Protein 5FN8 (pdb70)

Structure (mmCIF, N/CA/C/O backbone):
data_5FN8
#
_entry.id   5FN8
#
_cell.length_a   84.410
_cell.length_b   131.160
_cell.length_c   141.310
_cell.angle_alpha   90.00
_cell.angle_beta   90.00
_cell.angle_gamma   90.00
#
_symmetry.space_group_name_H-M   'I 2 2 2'
#
loop_
_entity.id
_entity.type
_entity.pdbx_description
1 polymer 'RECEPTOR-TYPE TYROSINE-PROTEIN PHOSPHATASE C'
2 non-polymer 2-acetamido-2-deoxy-beta-D-glucopyranose
3 non-polymer 'CITRATE ANION'
4 water water
#
loop_
_atom_site.group_PDB
_atom_site.id
_atom_site.type_symbol
_atom_site.label_atom_id
_atom_site.label_alt_id
_atom_site.label_comp_id
_atom_site.label_asym_id
_atom_site.label_entity_id
_atom_site.label_seq_id
_atom_site.pdbx_PDB_ins_code
_atom_site.Cartn_x
_atom_site.Cartn_y
_atom_site.Cartn_z
_atom_site.occupancy
_atom_site.B_iso_or_equiv
_atom_site.auth_seq_id
_atom_site.auth_comp_id
_atom_site.auth_asym_id
_atom_site.auth_atom_id
_atom_site.pdbx_PDB_model_num
ATOM 1 N N . ASP A 1 1 ? 43.248 18.375 4.906 1.00 116.66 3 ASP A N 1
ATOM 2 C CA . ASP A 1 1 ? 42.893 19.076 6.147 1.00 114.54 3 ASP A CA 1
ATOM 3 C C . ASP A 1 1 ? 44.118 19.450 7.006 1.00 113.26 3 ASP A C 1
ATOM 4 O O . ASP A 1 1 ? 44.033 19.484 8.232 1.00 110.11 3 ASP A O 1
ATOM 9 N N . PHE A 1 2 ? 45.235 19.788 6.338 1.00 109.73 4 PHE A N 1
ATOM 10 C CA . PHE A 1 2 ? 46.513 20.182 6.933 1.00 108.84 4 PHE A CA 1
ATOM 11 C C . PHE A 1 2 ? 46.383 21.308 7.965 1.00 108.00 4 PHE A C 1
ATOM 12 O O . PHE A 1 2 ? 45.886 22.398 7.652 1.00 109.86 4 PHE A O 1
ATOM 20 N N . GLY A 1 3 ? 46.832 21.013 9.181 1.00 98.53 5 GLY A N 1
ATOM 21 C CA . GLY A 1 3 ? 46.811 21.953 10.293 1.00 96.35 5 GLY A CA 1
ATOM 22 C C . GLY A 1 3 ? 45.762 21.658 11.342 1.00 94.94 5 GLY A C 1
ATOM 23 O O . GLY A 1 3 ? 45.823 22.214 12.435 1.00 94.78 5 GLY A O 1
ATOM 24 N N . THR A 1 4 ? 44.791 20.790 11.030 1.00 87.81 6 THR A N 1
ATOM 25 C CA . THR A 1 4 ? 43.734 20.402 11.966 1.00 84.62 6 THR A CA 1
ATOM 26 C C . THR A 1 4 ? 44.296 19.390 12.999 1.00 84.62 6 THR A C 1
ATOM 27 O O . THR A 1 4 ? 45.404 18.870 12.764 1.00 83.78 6 THR A O 1
ATOM 31 N N . PRO A 1 5 ? 43.627 19.137 14.167 1.00 79.04 7 PRO A N 1
ATOM 32 C CA . PRO A 1 5 ? 44.220 18.207 15.167 1.00 78.57 7 PRO A CA 1
ATOM 33 C C . PRO A 1 5 ? 44.681 16.828 14.673 1.00 86.32 7 PRO A C 1
ATOM 34 O O . PRO A 1 5 ? 43.877 15.937 14.403 1.00 86.78 7 PRO A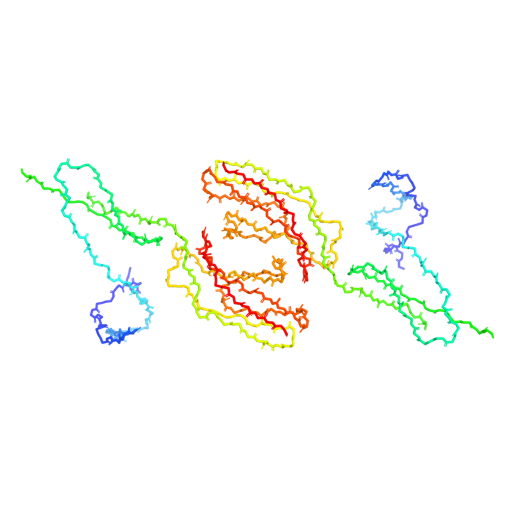 O 1
ATOM 38 N N . GLU A 1 6 ? 45.997 16.677 14.541 1.00 85.28 8 GLU A N 1
ATOM 39 C CA . GLU A 1 6 ? 46.622 15.443 14.072 1.00 86.09 8 GLU A CA 1
ATOM 40 C C . GLU A 1 6 ? 47.545 14.860 15.129 1.00 89.50 8 GLU A C 1
ATOM 41 O O . GLU A 1 6 ? 48.189 15.612 15.872 1.00 87.94 8 GLU A O 1
ATOM 47 N N . MET A 1 7 ? 47.648 13.516 15.150 1.00 86.13 9 MET A N 1
ATOM 48 C CA . MET A 1 7 ? 48.524 12.822 16.079 1.00 85.43 9 MET A CA 1
ATOM 49 C C . MET A 1 7 ? 49.979 13.115 15.739 1.00 87.31 9 MET A C 1
ATOM 50 O O . MET A 1 7 ? 50.402 13.017 14.580 1.00 87.38 9 MET A O 1
ATOM 55 N N . LEU A 1 8 ? 50.715 13.536 16.760 1.00 81.94 10 LEU A N 1
ATOM 56 C CA . LEU A 1 8 ? 52.120 13.896 16.692 1.00 82.29 10 LEU A CA 1
ATOM 57 C C . LEU A 1 8 ? 53.035 12.664 16.767 1.00 88.70 10 LEU A C 1
ATOM 58 O O . LEU A 1 8 ? 52.839 11.805 17.628 1.00 87.03 10 LEU A O 1
ATOM 63 N N . PRO A 1 9 ? 54.024 12.542 15.856 1.00 88.27 11 PRO A N 1
ATOM 64 C CA . PRO A 1 9 ? 54.925 11.372 15.909 1.00 87.60 11 PRO A CA 1
ATOM 65 C C . PRO A 1 9 ? 56.158 11.633 16.783 1.00 94.41 11 PRO A C 1
ATOM 66 O O . PRO A 1 9 ? 56.401 12.774 17.177 1.00 93.20 11 PRO A O 1
ATOM 70 N N . HIS A 1 10 ? 56.945 10.578 17.076 1.00 95.74 12 HIS A N 1
ATOM 71 C CA . HIS A 1 10 ? 58.174 10.644 17.889 1.00 97.98 12 HIS A CA 1
ATOM 72 C C . HIS A 1 10 ? 58.047 11.301 19.283 1.00 100.66 12 HIS A C 1
ATOM 73 O O . HIS A 1 10 ? 58.969 11.985 19.755 1.00 100.76 12 HIS A O 1
ATOM 80 N N . VAL A 1 11 ? 56.906 11.068 19.941 1.00 95.27 13 VAL A N 1
ATOM 81 C CA . VAL A 1 11 ? 56.682 11.561 21.299 1.00 94.03 13 VAL A CA 1
ATOM 82 C C . VAL A 1 11 ? 57.437 10.653 22.302 1.00 92.18 13 VAL A C 1
ATOM 83 O O . VAL A 1 11 ? 57.481 9.432 22.117 1.00 89.77 13 VAL A O 1
ATOM 87 N N . GLN A 1 12 ? 58.104 11.277 23.295 1.00 87.09 14 GLN A N 1
ATOM 88 C CA . GLN A 1 12 ? 58.903 10.637 24.353 1.00 85.58 14 GLN A CA 1
ATOM 89 C C . GLN A 1 12 ? 58.179 10.807 25.685 1.00 87.75 14 GLN A C 1
ATOM 90 O O . GLN A 1 12 ? 57.703 11.904 25.972 1.00 86.27 14 GLN A O 1
ATOM 96 N N . CYS A 1 13 ? 58.106 9.743 26.510 1.00 85.79 15 CYS A N 1
ATOM 97 C CA . CYS A 1 13 ? 57.395 9.831 27.796 1.00 85.68 15 CYS A CA 1
ATOM 98 C C . CYS A 1 13 ? 57.892 8.858 28.889 1.00 86.79 15 CYS A C 1
ATOM 99 O O . CYS A 1 13 ? 57.235 8.722 29.924 1.00 85.90 15 CYS A O 1
ATOM 102 N N . LYS A 1 14 ? 59.020 8.182 28.664 1.00 81.74 16 LYS A N 1
ATOM 103 C CA . LYS A 1 14 ? 59.548 7.154 29.565 1.00 79.46 16 LYS A CA 1
ATOM 104 C C . LYS A 1 14 ? 60.205 7.593 30.888 1.00 84.54 16 LYS A C 1
ATOM 105 O O . LYS A 1 14 ? 60.247 6.792 31.834 1.00 85.18 16 LYS A O 1
ATOM 111 N N . ASN A 1 15 ? 60.660 8.862 30.984 1.00 80.44 17 ASN A N 1
ATOM 112 C CA . ASN A 1 15 ? 61.300 9.427 32.182 1.00 79.09 17 ASN A CA 1
ATOM 113 C C . ASN A 1 15 ? 60.230 9.692 33.263 1.00 76.79 17 ASN A C 1
ATOM 114 O O . ASN A 1 15 ? 59.860 10.844 33.547 1.00 76.77 17 ASN A O 1
ATOM 119 N N . SER A 1 16 ? 59.740 8.595 33.859 1.00 68.59 18 SER A N 1
ATOM 120 C CA . SER A 1 16 ? 58.705 8.612 34.879 1.00 66.23 18 SER A CA 1
ATOM 121 C C . SER A 1 16 ? 59.237 8.634 36.310 1.00 70.39 18 SER A C 1
ATOM 122 O O . SER A 1 16 ? 60.410 8.404 36.565 1.00 72.65 18 SER A O 1
ATOM 125 N N . THR A 1 17 ? 58.334 8.893 37.229 1.00 64.56 19 THR A N 1
ATOM 126 C CA . THR A 1 17 ? 58.467 9.032 38.669 1.00 63.40 19 THR A CA 1
ATOM 127 C C . THR A 1 17 ? 57.402 8.073 39.208 1.00 67.45 19 THR A C 1
ATOM 128 O O . THR A 1 17 ? 56.722 7.421 38.423 1.00 66.49 19 THR A O 1
ATOM 132 N N . ASN A 1 18 ? 57.251 7.952 40.515 1.00 66.23 20 ASN A N 1
ATOM 133 C CA . ASN A 1 18 ? 56.193 7.092 41.042 1.00 64.47 20 ASN A CA 1
ATOM 134 C C . ASN A 1 18 ? 54.772 7.632 40.716 1.00 65.50 20 ASN A C 1
ATOM 135 O O . ASN A 1 18 ? 53.809 6.896 40.900 1.00 64.40 20 ASN A O 1
ATOM 140 N N . SER A 1 19 ? 54.632 8.921 40.300 1.00 61.16 21 SER A N 1
ATOM 141 C CA . SER A 1 19 ? 53.292 9.506 40.086 1.00 59.76 21 SER A CA 1
ATOM 142 C C . SER A 1 19 ? 53.198 10.523 38.921 1.00 62.40 21 SER A C 1
ATOM 143 O O . SER A 1 19 ? 52.155 11.168 38.739 1.00 61.40 21 SER A O 1
ATOM 146 N N . THR A 1 20 ? 54.297 10.684 38.170 1.00 56.90 22 THR A N 1
ATOM 147 C CA . THR A 1 20 ? 54.422 11.647 37.090 1.00 57.31 22 THR A CA 1
ATOM 148 C C . THR A 1 20 ? 55.314 11.090 35.996 1.00 63.26 22 THR A C 1
ATOM 149 O O . THR A 1 20 ? 56.045 10.129 36.225 1.00 61.94 22 THR A O 1
ATOM 153 N N . THR A 1 21 ? 55.309 11.764 34.829 1.00 61.57 23 THR A N 1
ATOM 154 C CA . THR A 1 21 ? 56.202 11.517 33.694 1.00 62.26 23 THR A CA 1
ATOM 155 C C . THR A 1 21 ? 56.416 12.815 32.903 1.00 67.29 23 THR A C 1
ATOM 156 O O . THR A 1 21 ? 55.579 13.735 32.938 1.00 64.06 23 THR A O 1
ATOM 160 N N . LEU A 1 22 ? 57.540 12.886 32.187 1.00 67.65 24 LEU A N 1
ATOM 161 C CA . LEU A 1 22 ? 57.770 14.028 31.337 1.00 68.91 24 LEU A CA 1
ATOM 162 C C . LEU A 1 22 ? 57.464 13.603 29.905 1.00 75.68 24 LEU A C 1
ATOM 163 O O . LEU A 1 22 ? 58.122 12.701 29.367 1.00 75.82 24 LEU A O 1
ATOM 168 N N . VAL A 1 23 ? 56.448 14.246 29.306 1.00 73.41 25 VAL A N 1
ATOM 169 C CA . VAL A 1 23 ? 56.063 14.005 27.915 1.00 73.39 25 VAL A CA 1
ATOM 170 C C . VAL A 1 23 ? 56.669 15.115 27.071 1.00 77.30 25 VAL A C 1
ATOM 171 O O . VAL A 1 23 ? 56.481 16.282 27.391 1.00 76.35 25 VAL A O 1
ATOM 175 N N . SER A 1 24 ? 57.448 14.747 26.045 1.00 75.65 26 SER A N 1
ATOM 176 C CA . SER A 1 24 ? 58.131 15.686 25.159 1.00 77.82 26 SER A CA 1
ATOM 177 C C . SER A 1 24 ? 58.003 15.269 23.698 1.00 84.85 26 SER A C 1
ATOM 178 O O . SER A 1 24 ? 57.960 14.076 23.389 1.00 84.58 26 SER A O 1
ATOM 181 N N . TRP A 1 25 ? 57.956 16.265 22.804 1.00 84.29 27 TRP A N 1
ATOM 182 C CA . TRP A 1 25 ? 57.779 16.092 21.358 1.00 85.67 27 TRP A CA 1
ATOM 183 C C . TRP A 1 25 ? 58.563 17.149 20.575 1.00 96.75 27 TRP A C 1
ATOM 184 O O . TRP A 1 25 ? 58.976 18.156 21.157 1.00 99.15 27 TRP A O 1
ATOM 195 N N . ALA A 1 26 ? 58.745 16.933 19.255 1.00 94.88 28 ALA A N 1
ATOM 196 C CA . ALA A 1 26 ? 59.490 17.837 18.377 1.00 97.69 28 ALA A CA 1
ATOM 197 C C . ALA A 1 26 ? 58.915 19.259 18.306 1.00 104.05 28 ALA A C 1
ATOM 198 O O . ALA A 1 26 ? 57.701 19.448 18.163 1.00 101.26 28 ALA A O 1
ATOM 200 N N . GLU A 1 27 ? 59.810 20.259 18.436 1.00 105.38 29 GLU A N 1
ATOM 201 C CA . GLU A 1 27 ? 59.492 21.693 18.310 1.00 107.83 29 GLU A CA 1
ATOM 202 C C . GLU A 1 27 ? 59.177 22.037 16.845 1.00 111.45 29 GLU A C 1
ATOM 203 O O . GLU A 1 27 ? 59.988 21.725 15.963 1.00 110.55 29 GLU A O 1
ATOM 209 N N . PRO A 1 28 ? 58.042 22.720 16.569 1.00 109.62 30 PRO A N 1
ATOM 210 C CA . PRO A 1 28 ? 57.740 23.112 15.179 1.00 111.69 30 PRO A CA 1
ATOM 211 C C . PRO A 1 28 ? 58.249 24.528 14.873 1.00 117.59 30 PRO A C 1
ATOM 212 O O . PRO A 1 28 ? 57.912 25.475 15.594 1.00 117.16 30 PRO A O 1
ATOM 216 N N . ALA A 1 29 ? 59.081 24.677 13.830 1.00 116.67 31 ALA A N 1
ATOM 217 C CA . ALA A 1 29 ? 59.587 26.011 13.468 1.00 119.61 31 ALA A CA 1
ATOM 218 C C . ALA A 1 29 ? 58.477 26.855 12.837 1.00 126.04 31 ALA A C 1
ATOM 219 O O . ALA A 1 29 ? 58.287 28.011 13.219 1.00 127.62 31 ALA A O 1
ATOM 221 N N . SER A 1 30 ? 57.721 26.226 11.914 1.00 122.50 32 SER A N 1
ATOM 222 C CA . SER A 1 30 ? 56.622 26.732 11.077 1.00 123.08 32 SER A CA 1
ATOM 223 C C . SER A 1 30 ? 55.675 27.837 11.597 1.00 124.67 32 SER A C 1
ATOM 224 O O . SER A 1 30 ? 55.817 28.981 11.168 1.00 126.79 32 SER A O 1
ATOM 227 N N . LYS A 1 31 ? 54.659 27.485 12.434 1.00 115.86 33 LYS A N 1
ATOM 228 C CA . LYS A 1 31 ? 53.638 28.440 12.911 1.00 113.89 33 LYS A CA 1
ATOM 229 C C . LYS A 1 31 ? 53.412 28.359 14.434 1.00 110.64 33 LYS A C 1
ATOM 230 O O . LYS A 1 31 ? 54.303 27.926 15.164 1.00 108.17 33 LYS A O 1
ATOM 236 N N . HIS A 1 32 ? 52.225 28.816 14.890 1.00 104.17 34 HIS A N 1
ATOM 237 C CA . HIS A 1 32 ? 51.736 28.775 16.270 1.00 101.40 34 HIS A CA 1
ATOM 238 C C . HIS A 1 32 ? 50.851 27.525 16.398 1.00 97.92 34 HIS A C 1
ATOM 239 O O . HIS A 1 32 ? 49.994 27.290 15.537 1.00 95.68 34 HIS A O 1
ATOM 246 N N . HIS A 1 33 ? 51.041 26.728 17.470 1.00 90.21 35 HIS A N 1
ATOM 247 C CA . HIS A 1 33 ? 50.249 25.514 17.636 1.00 86.86 35 HIS A CA 1
ATOM 248 C C . HIS A 1 33 ? 49.626 25.360 18.999 1.00 87.95 35 HIS A C 1
ATOM 249 O O . HIS A 1 33 ? 50.207 25.762 20.012 1.00 89.48 35 HIS A O 1
ATOM 256 N N . GLY A 1 34 ? 48.444 24.762 18.998 1.00 79.75 36 GLY A N 1
ATOM 257 C CA . GLY A 1 34 ? 47.697 24.389 20.188 1.00 75.85 36 GLY A CA 1
ATOM 258 C C . GLY A 1 34 ? 47.872 22.895 20.366 1.00 74.59 36 GLY A C 1
ATOM 259 O O . GLY A 1 34 ? 48.232 22.198 19.404 1.00 71.53 36 GLY A O 1
ATOM 260 N N . TYR A 1 35 ? 47.704 22.388 21.605 1.00 71.04 37 TYR A N 1
ATOM 261 C CA . TYR A 1 35 ? 47.917 20.950 21.874 1.00 67.73 37 TYR A CA 1
ATOM 262 C C . TYR A 1 35 ? 46.902 20.308 22.793 1.00 70.86 37 TYR A C 1
ATOM 263 O O . TYR A 1 35 ? 46.382 20.952 23.697 1.00 70.69 37 TYR A O 1
ATOM 272 N N . ILE A 1 36 ? 46.619 19.026 22.544 1.00 67.07 38 ILE A N 1
ATOM 273 C CA . ILE A 1 36 ? 45.789 18.180 23.400 1.00 66.49 38 ILE A CA 1
ATOM 274 C C . ILE A 1 36 ? 46.581 16.930 23.698 1.00 70.51 38 ILE A C 1
ATOM 275 O O . ILE A 1 36 ? 47.002 16.212 22.772 1.00 70.03 38 ILE A O 1
ATOM 280 N N . LEU A 1 37 ? 46.872 16.750 24.995 1.00 66.97 39 LEU A N 1
ATOM 281 C CA . LEU A 1 37 ? 47.573 15.597 25.540 1.00 65.38 39 LEU A CA 1
ATOM 282 C C . LEU A 1 37 ? 46.475 14.678 26.040 1.00 67.57 39 LEU A C 1
ATOM 283 O O . LEU A 1 37 ? 45.548 15.091 26.763 1.00 62.49 39 LEU A O 1
ATOM 288 N N . CYS A 1 38 ? 46.554 13.436 25.570 1.00 67.33 40 CYS A N 1
ATOM 289 C CA . CYS A 1 38 ? 45.600 12.392 25.901 1.00 66.82 40 CYS A CA 1
ATOM 290 C C . CYS A 1 38 ? 46.316 11.233 26.547 1.00 64.33 40 CYS A C 1
ATOM 291 O O . CYS A 1 38 ? 47.371 10.810 26.071 1.00 61.42 40 CYS A O 1
ATOM 294 N N . TYR A 1 39 ? 45.728 10.693 27.611 1.00 59.74 41 TYR A N 1
ATOM 295 C CA . TYR A 1 39 ? 46.308 9.533 28.277 1.00 58.32 41 TYR A CA 1
ATOM 296 C C . TYR A 1 39 ? 45.309 8.619 28.930 1.00 59.29 41 TYR A C 1
ATOM 297 O O . TYR A 1 39 ? 44.240 9.052 29.375 1.00 57.08 41 TYR A O 1
ATOM 306 N N . LYS A 1 40 ? 45.686 7.348 29.025 1.00 56.28 42 LYS A N 1
ATOM 307 C CA . LYS A 1 40 ? 44.861 6.349 29.713 1.00 55.99 42 LYS A CA 1
ATOM 308 C C . LYS A 1 40 ? 45.717 5.218 30.291 1.00 57.50 42 LYS A C 1
ATOM 309 O O . LYS A 1 40 ? 46.836 4.966 29.812 1.00 56.89 42 LYS A O 1
ATOM 315 N N . LYS A 1 41 ? 45.155 4.489 31.254 1.00 53.63 43 LYS A N 1
ATOM 316 C CA . LYS A 1 41 ? 45.820 3.286 31.787 1.00 53.55 43 LYS A CA 1
ATOM 317 C C . LYS A 1 41 ? 45.762 2.236 30.701 1.00 57.02 43 LYS A C 1
ATOM 318 O O . LYS A 1 41 ? 44.731 2.106 30.040 1.00 56.74 43 LYS A O 1
ATOM 324 N N . THR A 1 42 ? 46.878 1.560 30.445 1.00 56.83 44 THR A N 1
ATOM 325 C CA . THR A 1 42 ? 46.950 0.475 29.473 1.00 59.62 44 THR A CA 1
ATOM 326 C C . THR A 1 42 ? 46.274 -0.753 30.110 1.00 72.36 44 THR A C 1
ATOM 327 O O . THR A 1 42 ? 46.743 -1.276 31.123 1.00 72.99 44 THR A O 1
ATOM 331 N N . PRO A 1 43 ? 45.108 -1.173 29.607 1.00 76.27 45 PRO A N 1
ATOM 332 C CA . PRO A 1 43 ? 44.452 -2.333 30.220 1.00 77.31 45 PRO A CA 1
ATOM 333 C C . PRO A 1 43 ? 45.012 -3.620 29.616 1.00 81.46 45 PRO A C 1
ATOM 334 O O . PRO A 1 43 ? 45.408 -3.668 28.446 1.00 81.27 45 PRO A O 1
ATOM 338 N N . SER A 1 44 ? 45.068 -4.655 30.428 1.00 78.47 46 SER A N 1
ATOM 339 C CA . SER A 1 44 ? 45.568 -5.936 29.969 1.00 78.82 46 SER A CA 1
ATOM 340 C C . SER A 1 44 ? 44.403 -6.844 29.528 1.00 79.05 46 SER A C 1
ATOM 341 O O . SER A 1 44 ? 43.444 -7.020 30.306 1.00 76.25 46 SER A O 1
ATOM 344 N N . GLU A 1 45 ? 44.470 -7.399 28.267 1.00 74.19 47 GLU A N 1
ATOM 345 C CA . GLU A 1 45 ? 43.472 -8.367 27.796 1.00 72.62 47 GLU A CA 1
ATOM 346 C C . GLU A 1 45 ? 43.742 -9.680 28.540 1.00 76.20 47 GLU A C 1
ATOM 347 O O . GLU A 1 45 ? 44.898 -10.003 28.772 1.00 77.57 47 GLU A O 1
ATOM 353 N N . LYS A 1 46 ? 42.687 -10.349 29.042 1.00 70.57 48 LYS A N 1
ATOM 354 C CA . LYS A 1 46 ? 42.762 -11.626 29.758 1.00 69.28 48 LYS A CA 1
ATOM 355 C C . LYS A 1 46 ? 41.955 -12.596 28.903 1.00 71.39 48 LYS A C 1
ATOM 356 O O . LYS A 1 46 ? 40.748 -12.431 28.730 1.00 69.33 48 LYS A O 1
ATOM 362 N N . CYS A 1 47 ? 42.650 -13.539 28.287 1.00 70.28 49 CYS A N 1
ATOM 363 C CA . CYS A 1 47 ? 42.084 -14.558 27.395 1.00 71.06 49 CYS A CA 1
ATOM 364 C C . CYS A 1 47 ? 42.044 -15.908 28.060 1.00 76.96 49 CYS A C 1
ATOM 365 O O . CYS A 1 47 ? 42.948 -16.231 28.829 1.00 77.73 49 CYS A O 1
ATOM 368 N N . GLU A 1 48 ? 41.001 -16.699 27.778 1.00 75.30 50 GLU A N 1
ATOM 369 C CA . GLU A 1 48 ? 40.905 -18.080 28.271 1.00 76.92 50 GLU A CA 1
ATOM 370 C C . GLU A 1 48 ? 40.244 -19.055 27.286 1.00 80.98 50 GLU A C 1
ATOM 371 O O . GLU A 1 48 ? 39.299 -18.681 26.584 1.00 78.67 50 GLU A O 1
ATOM 377 N N . ASN A 1 49 ? 40.738 -20.305 27.236 1.00 79.81 51 ASN A N 1
ATOM 378 C CA . ASN A 1 49 ? 40.077 -21.281 26.367 1.00 82.05 51 ASN A CA 1
ATOM 379 C C . ASN A 1 49 ? 38.921 -21.874 27.142 1.00 87.10 51 ASN A C 1
ATOM 380 O O . ASN A 1 49 ? 39.082 -22.293 28.297 1.00 87.74 51 ASN A O 1
ATOM 385 N N . LEU A 1 50 ? 37.737 -21.818 26.536 1.00 82.89 52 LEU A N 1
ATOM 386 C CA . LEU A 1 50 ? 36.537 -22.360 27.139 1.00 83.13 52 LEU A CA 1
ATOM 387 C C . LEU A 1 50 ? 36.412 -23.849 26.761 1.00 90.03 52 LEU A C 1
ATOM 388 O O . LEU A 1 50 ? 37.301 -24.406 26.101 1.00 91.99 52 LEU A O 1
ATOM 393 N N . ALA A 1 51 ? 35.332 -24.506 27.223 1.00 87.73 53 ALA A N 1
ATOM 394 C CA . ALA A 1 51 ? 35.058 -25.894 26.886 1.00 91.18 53 ALA A CA 1
ATOM 395 C C . ALA A 1 51 ? 34.590 -25.874 25.430 1.00 97.46 53 ALA A C 1
ATOM 396 O O . ALA A 1 51 ? 34.053 -24.860 24.976 1.00 95.13 53 ALA A O 1
ATOM 398 N N . ASN A 1 52 ? 34.833 -26.952 24.690 1.00 98.77 54 ASN A N 1
ATOM 399 C CA . ASN A 1 52 ? 34.425 -27.031 23.287 1.00 100.48 54 ASN A CA 1
ATOM 400 C C . ASN A 1 52 ? 32.888 -27.040 23.174 1.00 106.11 54 ASN A C 1
ATOM 401 O O . ASN A 1 52 ? 32.207 -27.476 24.108 1.00 107.23 54 ASN A O 1
ATOM 406 N N . ASP A 1 53 ? 32.358 -26.529 22.041 1.00 101.85 55 ASP A N 1
ATOM 407 C CA . ASP A 1 53 ? 30.931 -26.482 21.693 1.00 102.28 55 ASP A CA 1
ATOM 408 C C . ASP A 1 53 ? 29.987 -25.961 22.763 1.00 105.50 55 ASP A C 1
ATOM 409 O O . ASP A 1 53 ? 28.987 -26.603 23.092 1.00 108.45 55 ASP A O 1
ATOM 414 N N . VAL A 1 54 ? 30.299 -24.777 23.285 1.00 97.87 56 VAL A N 1
ATOM 415 C CA . VAL A 1 54 ? 29.504 -24.076 24.280 1.00 94.52 56 VAL A CA 1
ATOM 416 C C . VAL A 1 54 ? 28.863 -22.836 23.647 1.00 97.15 56 VAL A C 1
ATOM 417 O O . VAL A 1 54 ? 29.434 -22.243 22.740 1.00 94.43 56 VAL A O 1
ATOM 421 N N . ASN A 1 55 ? 27.683 -22.443 24.139 1.00 96.48 57 ASN A N 1
ATOM 422 C CA . ASN A 1 55 ? 26.904 -21.310 23.628 1.00 95.85 57 ASN A CA 1
ATOM 423 C C . ASN A 1 55 ? 26.956 -20.097 24.578 1.00 94.11 57 ASN A C 1
ATOM 424 O O . ASN A 1 55 ? 26.636 -18.967 24.187 1.00 92.20 57 ASN A O 1
ATOM 429 N N . SER A 1 56 ? 27.340 -20.345 25.828 1.00 87.00 58 SER A N 1
ATOM 430 C CA . SER A 1 56 ? 27.402 -19.316 26.836 1.00 83.34 58 SER A CA 1
ATOM 431 C C . SER A 1 56 ? 28.514 -19.578 27.830 1.00 85.28 58 SER A C 1
ATOM 432 O O . SER A 1 56 ? 29.055 -20.689 27.878 1.00 85.15 58 SER A O 1
ATOM 435 N N . PHE A 1 57 ? 28.845 -18.542 28.640 1.00 79.00 59 PHE A N 1
ATOM 436 C CA . PHE A 1 57 ? 29.876 -18.617 29.655 1.00 77.02 59 PHE A CA 1
ATOM 437 C C . PHE A 1 57 ? 29.698 -17.525 30.676 1.00 79.62 59 PHE A C 1
ATOM 438 O O . PHE A 1 57 ? 29.468 -16.371 30.323 1.00 78.68 59 PHE A O 1
ATOM 446 N N . GLU A 1 58 ? 29.813 -17.901 31.950 1.00 76.43 60 GLU A N 1
ATOM 447 C CA . GLU A 1 58 ? 29.710 -16.998 33.089 1.00 74.29 60 GLU A CA 1
ATOM 448 C C . GLU A 1 58 ? 31.105 -16.492 33.449 1.00 75.87 60 GLU A C 1
ATOM 449 O O . GLU A 1 58 ? 31.953 -17.262 33.928 1.00 76.17 60 GLU A O 1
ATOM 455 N N . VAL A 1 59 ? 31.353 -15.210 33.166 1.00 70.04 61 VAL A N 1
ATOM 456 C CA . VAL A 1 59 ? 32.617 -14.544 33.509 1.00 68.48 61 VAL A CA 1
ATOM 457 C C . VAL A 1 59 ? 32.437 -14.113 34.971 1.00 73.07 61 VAL A C 1
ATOM 458 O O . VAL A 1 59 ? 31.485 -13.405 35.271 1.00 72.29 61 VAL A O 1
ATOM 462 N N . LYS A 1 60 ? 33.305 -14.609 35.865 1.00 69.38 62 LYS A N 1
ATOM 463 C CA . LYS A 1 60 ? 33.257 -14.415 37.304 1.00 68.42 62 LYS A CA 1
ATOM 464 C C . LYS A 1 60 ? 34.442 -13.604 37.831 1.00 72.75 62 LYS A C 1
ATOM 465 O O . LYS A 1 60 ? 35.334 -13.284 37.065 1.00 70.97 62 LYS A O 1
ATOM 471 N N . ASN A 1 61 ? 34.426 -13.241 39.150 1.00 71.54 63 ASN A N 1
ATOM 472 C CA . ASN A 1 61 ? 35.513 -12.526 39.848 1.00 69.49 63 ASN A CA 1
ATOM 473 C C . ASN A 1 61 ? 35.810 -11.134 39.283 1.00 70.56 63 ASN A C 1
ATOM 474 O O . ASN A 1 61 ? 36.971 -10.713 39.239 1.00 70.91 63 ASN A O 1
ATOM 479 N N . LEU A 1 62 ? 34.769 -10.412 38.853 1.00 63.90 64 LEU A N 1
ATOM 480 C CA . LEU A 1 62 ? 34.958 -9.060 38.297 1.00 59.67 64 LEU A CA 1
ATOM 481 C C . LEU A 1 62 ? 34.821 -8.031 39.429 1.00 62.24 64 LEU A C 1
ATOM 482 O O . LEU A 1 62 ? 34.341 -8.377 40.505 1.00 60.59 64 LEU A O 1
ATOM 487 N N . ARG A 1 63 ? 35.277 -6.794 39.221 1.00 60.52 65 ARG A N 1
ATOM 488 C CA . ARG A 1 63 ? 35.135 -5.760 40.252 1.00 60.57 65 ARG A CA 1
ATOM 489 C C . ARG A 1 63 ? 33.747 -5.111 40.096 1.00 62.78 65 ARG A C 1
ATOM 490 O O . ARG A 1 63 ? 33.305 -4.922 38.955 1.00 61.09 65 ARG A O 1
ATOM 498 N N . PRO A 1 64 ? 33.084 -4.679 41.206 1.00 58.42 66 PRO A N 1
ATOM 499 C CA . PRO A 1 64 ? 31.782 -3.999 41.070 1.00 55.99 66 PRO A CA 1
ATOM 500 C C . PRO A 1 64 ? 31.884 -2.634 40.405 1.00 56.39 66 PRO A C 1
ATOM 501 O O . PRO A 1 64 ? 32.939 -1.993 40.443 1.00 52.80 66 PRO A O 1
ATOM 505 N N . TYR A 1 65 ? 30.790 -2.237 39.727 1.00 54.61 67 TYR A N 1
ATOM 506 C CA . TYR A 1 65 ? 30.609 -0.984 38.983 1.00 53.41 67 TYR A CA 1
ATOM 507 C C . TYR A 1 65 ? 31.802 -0.625 38.066 1.00 58.45 67 TYR A C 1
ATOM 508 O O . TYR A 1 65 ? 32.271 0.517 38.016 1.00 58.74 67 TYR A O 1
ATOM 517 N N . THR A 1 66 ? 32.300 -1.636 37.347 1.00 55.45 68 THR A N 1
ATOM 518 C CA . THR A 1 66 ? 33.411 -1.496 36.420 1.00 54.55 68 THR A CA 1
ATOM 519 C C . THR A 1 66 ? 32.921 -1.823 35.018 1.00 60.82 68 THR A C 1
ATOM 520 O O . THR A 1 66 ? 32.168 -2.777 34.822 1.00 61.16 68 THR A O 1
ATOM 524 N N . GLU A 1 67 ? 33.326 -0.993 34.058 1.00 58.51 69 GLU A N 1
ATOM 525 C CA . GLU A 1 67 ? 33.076 -1.160 32.636 1.00 58.43 69 GLU A CA 1
ATOM 526 C C . GLU A 1 67 ? 34.081 -2.155 32.092 1.00 61.64 69 GLU A C 1
ATOM 527 O O . GLU A 1 67 ? 35.277 -2.050 32.374 1.00 60.57 69 GLU A O 1
ATOM 533 N N . TYR A 1 68 ? 33.589 -3.146 31.336 1.00 57.76 70 TYR A N 1
ATOM 534 C CA . TYR A 1 68 ? 34.410 -4.159 30.713 1.00 56.31 70 TYR A CA 1
ATOM 535 C C . TYR A 1 68 ? 34.054 -4.342 29.253 1.00 59.61 70 TYR A C 1
ATOM 536 O O . TYR A 1 68 ? 32.944 -4.018 28.813 1.00 59.20 70 TYR A O 1
ATOM 545 N N . THR A 1 69 ? 34.993 -4.914 28.526 1.00 56.09 71 THR A N 1
ATOM 546 C CA . THR A 1 69 ? 34.825 -5.242 27.113 1.00 58.91 71 THR A CA 1
ATOM 547 C C . THR A 1 69 ? 35.218 -6.699 26.843 1.00 61.70 71 THR A C 1
ATOM 548 O O . THR A 1 69 ? 36.228 -7.173 27.371 1.00 58.25 71 THR A O 1
ATOM 552 N N . VAL A 1 70 ? 34.305 -7.433 26.178 1.00 62.29 72 VAL A N 1
ATOM 553 C CA . VAL A 1 70 ? 34.444 -8.849 25.835 1.00 64.68 72 VAL A CA 1
ATOM 554 C C . VAL A 1 70 ? 34.516 -9.021 24.354 1.00 71.64 72 VAL A C 1
ATOM 555 O O . VAL A 1 70 ? 33.870 -8.283 23.614 1.00 73.32 72 VAL A O 1
ATOM 559 N N . SER A 1 71 ? 35.222 -10.076 23.932 1.00 69.77 73 SER A N 1
ATOM 560 C CA . SER A 1 71 ? 35.314 -10.565 22.553 1.00 70.00 73 SER A CA 1
ATOM 561 C C . SER A 1 71 ? 35.469 -12.090 22.539 1.00 72.74 73 SER A C 1
ATOM 562 O O . SER A 1 71 ? 36.085 -12.689 23.442 1.00 69.08 73 SER A O 1
ATOM 565 N N . LEU A 1 72 ? 34.813 -12.720 21.572 1.00 74.27 74 LEU A N 1
ATOM 566 C CA . LEU A 1 72 ? 34.898 -14.165 21.413 1.00 76.90 74 LEU A CA 1
ATOM 567 C C . LEU A 1 72 ? 35.481 -14.547 20.121 1.00 79.19 74 LEU A C 1
ATOM 568 O O . LEU A 1 72 ? 35.217 -13.896 19.110 1.00 78.99 74 LEU A O 1
ATOM 573 N N . PHE A 1 73 ? 36.315 -15.595 20.155 1.00 75.53 75 PHE A N 1
ATOM 574 C CA . PHE A 1 73 ? 36.981 -16.155 18.979 1.00 74.76 75 PHE A CA 1
ATOM 575 C C . PHE A 1 73 ? 36.648 -17.618 18.887 1.00 80.73 75 PHE A C 1
ATOM 576 O O . PHE A 1 73 ? 36.740 -18.326 19.885 1.00 81.48 75 PHE A O 1
ATOM 584 N N . ALA A 1 74 ? 36.210 -18.066 17.713 1.00 78.80 76 ALA A N 1
ATOM 585 C CA . ALA A 1 74 ? 35.865 -19.464 17.473 1.00 79.43 76 ALA A CA 1
ATOM 586 C C . ALA A 1 74 ? 36.786 -20.029 16.450 1.00 82.15 76 ALA A C 1
ATOM 587 O O . ALA A 1 74 ? 37.232 -19.315 15.560 1.00 81.73 76 ALA A O 1
ATOM 589 N N . TYR A 1 75 ? 37.079 -21.315 16.566 1.00 80.47 77 TYR A N 1
ATOM 590 C CA . TYR A 1 75 ? 37.904 -22.052 15.604 1.00 82.78 77 TYR A CA 1
ATOM 591 C C . TYR A 1 75 ? 37.350 -23.464 15.513 1.00 90.71 77 TYR A C 1
ATOM 592 O O . TYR A 1 75 ? 36.842 -23.996 16.507 1.00 89.46 77 TYR A O 1
ATOM 601 N N . VAL A 1 76 ? 37.446 -24.064 14.327 1.00 91.80 78 VAL A N 1
ATOM 602 C CA . VAL A 1 76 ? 36.973 -25.421 14.062 1.00 95.58 78 VAL A CA 1
ATOM 603 C C . VAL A 1 76 ? 37.979 -26.481 14.554 1.00 101.47 78 VAL A C 1
ATOM 604 O O . VAL A 1 76 ? 39.152 -26.448 14.183 1.00 99.42 78 VAL A O 1
ATOM 608 N N . ILE A 1 77 ? 37.507 -27.404 15.411 1.00 100.54 79 ILE A N 1
ATOM 609 C CA . ILE A 1 77 ? 38.323 -28.472 16.011 1.00 106.20 79 ILE A CA 1
ATOM 610 C C . ILE A 1 77 ? 38.262 -29.843 15.337 1.00 117.52 79 ILE A C 1
ATOM 611 O O . ILE A 1 77 ? 37.622 -30.008 14.307 1.00 105.16 79 ILE A O 1
ATOM 616 N N . PRO A 1 85 ? 31.409 -5.954 10.248 1.00 113.80 87 PRO A N 1
ATOM 617 C CA . PRO A 1 85 ? 32.563 -6.164 11.139 1.00 111.73 87 PRO A CA 1
ATOM 618 C C . PRO A 1 85 ? 32.130 -6.470 12.571 1.00 112.99 87 PRO A C 1
ATOM 619 O O . PRO A 1 85 ? 31.286 -5.750 13.123 1.00 111.82 87 PRO A O 1
ATOM 623 N N . ALA A 1 86 ? 32.703 -7.547 13.167 1.00 107.82 88 ALA A N 1
ATOM 624 C CA . ALA A 1 86 ? 32.408 -7.985 14.538 1.00 105.21 88 ALA A CA 1
ATOM 625 C C . ALA A 1 86 ? 32.908 -6.944 15.533 1.00 104.85 88 ALA A C 1
ATOM 626 O O . ALA A 1 86 ? 34.075 -6.530 15.484 1.00 103.40 88 ALA A O 1
ATOM 628 N N . LYS A 1 87 ? 32.002 -6.490 16.397 1.00 98.49 89 LYS A N 1
ATOM 629 C CA . LYS A 1 87 ? 32.314 -5.469 17.383 1.00 96.09 89 LYS A CA 1
ATOM 630 C C . LYS A 1 87 ? 32.522 -6.084 18.769 1.00 96.45 89 LYS A C 1
ATOM 631 O O . LYS A 1 87 ? 31.999 -7.165 19.067 1.00 97.71 89 LYS A O 1
ATOM 637 N N . ASP A 1 88 ? 33.306 -5.391 19.606 1.00 87.29 90 ASP A N 1
ATOM 638 C CA . ASP A 1 88 ? 33.532 -5.757 21.001 1.00 83.32 90 ASP A CA 1
ATOM 639 C C . ASP A 1 88 ? 32.230 -5.539 21.744 1.00 83.67 90 ASP A C 1
ATOM 640 O O . ASP A 1 88 ? 31.471 -4.621 21.418 1.00 83.37 90 ASP A O 1
ATOM 645 N N . CYS A 1 89 ? 31.954 -6.386 22.728 1.00 78.79 91 CYS A N 1
ATOM 646 C CA . CYS A 1 89 ? 30.743 -6.261 23.504 1.00 78.10 91 CYS A CA 1
ATOM 647 C C . CYS A 1 89 ? 31.047 -5.601 24.854 1.00 76.65 91 CYS A C 1
ATOM 648 O O . CYS A 1 89 ? 31.948 -6.041 25.568 1.00 74.93 91 CYS A O 1
ATOM 651 N N . ASN A 1 90 ? 30.344 -4.494 25.154 1.00 69.62 92 ASN A N 1
ATOM 652 C CA . ASN A 1 90 ? 30.556 -3.712 26.367 1.00 65.68 92 ASN A CA 1
ATOM 653 C C . ASN A 1 90 ? 29.473 -3.939 27.386 1.00 66.79 92 ASN A C 1
ATOM 654 O O . ASN A 1 90 ? 28.298 -4.034 27.039 1.00 67.84 92 ASN A O 1
ATOM 659 N N . PHE A 1 91 ? 29.882 -4.030 28.655 1.00 60.30 93 PHE A N 1
ATOM 660 C CA . PHE A 1 91 ? 29.001 -4.194 29.804 1.00 59.07 93 PHE A CA 1
ATOM 661 C C . PHE A 1 91 ? 29.621 -3.528 31.037 1.00 62.08 93 PHE A C 1
ATOM 662 O O . PHE A 1 91 ? 30.779 -3.108 31.031 1.00 61.75 93 PHE A O 1
ATOM 670 N N . ARG A 1 92 ? 28.818 -3.397 32.081 1.00 58.43 94 ARG A N 1
ATOM 671 C CA . ARG A 1 92 ? 29.229 -2.850 33.356 1.00 55.40 94 ARG A CA 1
ATOM 672 C C . ARG A 1 92 ? 28.673 -3.719 34.452 1.00 58.04 94 ARG A C 1
ATOM 673 O O . ARG A 1 92 ? 27.498 -4.091 34.411 1.00 57.69 94 ARG A O 1
ATOM 681 N N . THR A 1 93 ? 29.525 -4.088 35.407 1.00 55.53 95 THR A N 1
ATOM 682 C CA . THR A 1 93 ? 29.067 -4.862 36.558 1.00 56.45 95 THR A CA 1
ATOM 683 C C . THR A 1 93 ? 28.164 -3.954 37.441 1.00 61.49 95 THR A C 1
ATOM 684 O O . THR A 1 93 ? 28.262 -2.712 37.394 1.00 59.75 95 THR A O 1
ATOM 688 N N . LYS A 1 94 ? 27.241 -4.587 38.186 1.00 58.54 96 LYS A N 1
ATOM 689 C CA . LYS A 1 94 ? 26.334 -3.854 39.061 1.00 57.27 96 LYS A CA 1
ATOM 690 C C . LYS A 1 94 ? 27.128 -3.300 40.268 1.00 61.37 96 LYS A C 1
ATOM 691 O O . LYS A 1 94 ? 28.270 -3.724 40.515 1.00 59.83 96 LYS A O 1
ATOM 697 N N . ALA A 1 95 ? 26.536 -2.310 40.979 1.00 57.18 97 ALA A N 1
ATOM 698 C CA . ALA A 1 95 ? 27.158 -1.709 42.148 1.00 54.53 97 ALA A CA 1
ATOM 699 C C . ALA A 1 95 ? 27.143 -2.667 43.335 1.00 57.81 97 ALA A C 1
ATOM 700 O O . ALA A 1 95 ? 26.330 -3.600 43.405 1.00 58.35 97 ALA A O 1
ATOM 702 N N . ALA A 1 96 ? 28.067 -2.451 44.258 1.00 54.26 98 ALA A N 1
ATOM 703 C CA . ALA A 1 96 ? 28.125 -3.236 45.490 1.00 54.41 98 ALA A CA 1
ATOM 704 C C . ALA A 1 96 ? 28.317 -2.286 46.693 1.00 57.96 98 ALA A C 1
ATOM 705 O O . ALA A 1 96 ? 28.409 -1.051 46.517 1.00 58.85 98 ALA A O 1
ATOM 707 N N . ARG A 1 97 ? 28.396 -2.858 47.910 1.00 53.50 99 ARG A N 1
ATOM 708 C CA . ARG A 1 97 ? 28.624 -2.023 49.087 1.00 52.82 99 ARG A CA 1
ATOM 709 C C . ARG A 1 97 ? 30.037 -1.461 48.987 1.00 57.83 99 ARG A C 1
ATOM 710 O O . ARG A 1 97 ? 30.970 -2.182 48.577 1.00 56.69 99 ARG A O 1
ATOM 718 N N . PRO A 1 98 ? 30.229 -0.173 49.315 1.00 54.13 100 PRO A N 1
ATOM 719 C CA . PRO A 1 98 ? 31.602 0.351 49.320 1.00 53.76 100 PRO A CA 1
ATOM 720 C C . PRO A 1 98 ? 32.346 -0.189 50.559 1.00 57.81 100 PRO A C 1
ATOM 721 O O . PRO A 1 98 ? 31.744 -0.856 51.416 1.00 58.53 100 PRO A O 1
ATOM 725 N N . GLY A 1 99 ? 33.619 0.170 50.685 1.00 52.19 101 GLY A N 1
ATOM 726 C CA . GLY A 1 99 ? 34.396 -0.146 51.870 1.00 50.12 101 GLY A CA 1
ATOM 727 C C . GLY A 1 99 ? 34.234 0.950 52.913 1.00 54.24 101 GLY A C 1
ATOM 728 O O . GLY A 1 99 ? 33.443 1.880 52.746 1.00 53.53 101 GLY A O 1
ATOM 729 N N . LYS A 1 100 ? 34.993 0.851 53.995 1.00 51.89 102 LYS A N 1
ATOM 730 C CA . LYS A 1 100 ? 35.026 1.787 55.074 1.00 52.14 102 LYS A CA 1
ATOM 731 C C . LYS A 1 100 ? 35.927 2.961 54.741 1.00 63.21 102 LYS A C 1
ATOM 732 O O . LYS A 1 100 ? 36.870 2.811 53.991 1.00 65.38 102 LYS A O 1
ATOM 738 N N . VAL A 1 101 ? 35.648 4.133 55.311 1.00 62.55 103 VAL A N 1
ATOM 739 C CA . VAL A 1 101 ? 36.456 5.331 55.116 1.00 62.09 103 VAL A CA 1
ATOM 740 C C . VAL A 1 101 ? 37.848 5.126 55.761 1.00 68.65 103 VAL A C 1
ATOM 741 O O . VAL A 1 101 ? 37.996 4.350 56.719 1.00 66.18 103 VAL A O 1
ATOM 745 N N . ASN A 1 102 ? 38.848 5.848 55.249 1.00 69.10 104 ASN A N 1
ATOM 746 C CA . ASN A 1 102 ? 40.206 5.744 55.767 1.00 70.45 104 ASN A CA 1
ATOM 747 C C . ASN A 1 102 ? 40.624 6.998 56.476 1.00 77.16 104 ASN A C 1
ATOM 748 O O . ASN A 1 102 ? 40.275 8.091 56.044 1.00 78.23 104 ASN A O 1
ATOM 753 N N . GLY A 1 103 ? 41.394 6.823 57.542 1.00 75.51 105 GLY A N 1
ATOM 754 C CA . GLY A 1 103 ? 41.987 7.906 58.316 1.00 77.05 105 GLY A CA 1
ATOM 755 C C . GLY A 1 103 ? 41.000 8.792 59.030 1.00 83.96 105 GLY A C 1
ATOM 756 O O . GLY A 1 103 ? 41.139 10.022 59.002 1.00 86.18 105 GLY A O 1
ATOM 757 N N . MET A 1 104 ? 39.995 8.168 59.683 1.00 79.42 106 MET A N 1
ATOM 758 C CA . MET A 1 104 ? 38.973 8.915 60.408 1.00 78.11 106 MET A CA 1
ATOM 759 C C . MET A 1 104 ? 39.570 9.520 61.668 1.00 85.29 106 MET A C 1
ATOM 760 O O . MET A 1 104 ? 40.055 8.796 62.551 1.00 85.09 106 MET A O 1
ATOM 765 N N . LYS A 1 105 ? 39.573 10.857 61.713 1.00 84.27 107 LYS A N 1
ATOM 766 C CA . LYS A 1 105 ? 40.100 11.619 62.837 1.00 86.56 107 LYS A CA 1
ATOM 767 C C . LYS A 1 105 ? 39.014 12.434 63.510 1.00 91.01 107 LYS A C 1
ATOM 768 O O . LYS A 1 105 ? 38.319 13.219 62.862 1.00 90.35 107 LYS A O 1
ATOM 774 N N . THR A 1 106 ? 38.874 12.230 64.817 1.00 89.35 108 THR A N 1
ATOM 775 C CA . THR A 1 106 ? 37.948 12.944 65.681 1.00 90.07 108 THR A CA 1
ATOM 776 C C . THR A 1 106 ? 38.770 13.911 66.547 1.00 94.75 108 THR A C 1
ATOM 777 O O . THR A 1 106 ? 39.710 13.474 67.212 1.00 96.02 108 THR A O 1
ATOM 781 N N . SER A 1 107 ? 38.496 15.223 66.459 1.00 91.18 109 SER A N 1
ATOM 782 C CA . SER A 1 107 ? 39.260 16.232 67.209 1.00 92.84 109 SER A CA 1
ATOM 783 C C . SER A 1 107 ? 38.409 17.371 67.761 1.00 97.77 109 SER A C 1
ATOM 784 O O . SER A 1 107 ? 37.547 17.887 67.053 1.00 97.56 109 SER A O 1
ATOM 787 N N . ARG A 1 108 ? 38.682 17.787 69.011 1.00 95.51 110 ARG A N 1
ATOM 788 C CA . ARG A 1 108 ? 38.001 18.893 69.695 1.00 96.36 110 ARG A CA 1
ATOM 789 C C . ARG A 1 108 ? 38.226 20.205 68.926 1.00 99.38 110 ARG A C 1
ATOM 790 O O . ARG A 1 108 ? 39.369 20.508 68.587 1.00 99.91 110 ARG A O 1
ATOM 798 N N . ALA A 1 109 ? 37.136 20.942 68.598 1.00 94.31 111 ALA A N 1
ATOM 799 C CA . ALA A 1 109 ? 37.187 22.218 67.862 1.00 94.35 111 ALA A CA 1
ATOM 800 C C . ALA A 1 109 ? 36.958 23.424 68.795 1.00 100.35 111 ALA A C 1
ATOM 801 O O . ALA A 1 109 ? 37.388 24.541 68.496 1.00 101.69 111 ALA A O 1
ATOM 803 N N . SER A 1 110 ? 36.250 23.178 69.910 1.00 96.25 112 SER A N 1
ATOM 804 C CA . SER A 1 110 ? 35.891 24.126 70.957 1.00 98.17 112 SER A CA 1
ATOM 805 C C . SER A 1 110 ? 35.492 23.324 72.210 1.00 101.40 112 SER A C 1
ATOM 806 O O . SER A 1 110 ? 35.747 22.118 72.273 1.00 99.46 112 SER A O 1
ATOM 809 N N . ASP A 1 111 ? 34.896 23.991 73.202 1.00 99.65 113 ASP A N 1
ATOM 810 C CA . ASP A 1 111 ? 34.450 23.376 74.449 1.00 99.75 113 ASP A CA 1
ATOM 811 C C . ASP A 1 111 ? 33.332 22.340 74.189 1.00 102.08 113 ASP A C 1
ATOM 812 O O . ASP A 1 111 ? 33.384 21.241 74.742 1.00 101.91 113 ASP A O 1
ATOM 817 N N . ASN A 1 112 ? 32.347 22.684 73.326 1.00 96.48 114 ASN A N 1
ATOM 818 C CA . ASN A 1 112 ? 31.198 21.842 72.979 1.00 93.72 114 ASN A CA 1
ATOM 819 C C . ASN A 1 112 ? 31.100 21.519 71.450 1.00 93.52 114 ASN A C 1
ATOM 820 O O . ASN A 1 112 ? 30.011 21.245 70.937 1.00 90.21 114 ASN A O 1
ATOM 825 N N . SER A 1 113 ? 32.246 21.544 70.749 1.00 89.98 115 SER A N 1
ATOM 826 C CA . SER A 1 113 ? 32.350 21.324 69.310 1.00 88.02 115 SER A CA 1
ATOM 827 C C . SER A 1 113 ? 33.459 20.298 68.979 1.00 89.65 115 SER A C 1
ATOM 828 O O . SER A 1 113 ? 34.551 20.379 69.556 1.00 90.95 115 SER A O 1
ATOM 831 N N . ILE A 1 114 ? 33.152 19.317 68.081 1.00 81.76 116 ILE A N 1
ATOM 832 C CA . ILE A 1 114 ? 34.054 18.254 67.597 1.00 78.87 116 ILE A CA 1
ATOM 833 C C . ILE A 1 114 ? 34.175 18.336 66.062 1.00 81.89 116 ILE A C 1
ATOM 834 O O . ILE A 1 114 ? 33.173 18.513 65.369 1.00 80.09 116 ILE A O 1
ATOM 839 N N . ASN A 1 115 ? 35.393 18.162 65.535 1.00 79.89 117 ASN A N 1
ATOM 840 C CA . ASN A 1 115 ? 35.662 18.115 64.089 1.00 78.81 117 ASN A CA 1
ATOM 841 C C . ASN A 1 115 ? 35.886 16.662 63.675 1.00 77.03 117 ASN A C 1
ATOM 842 O O . ASN A 1 115 ? 36.600 15.929 64.358 1.00 76.23 117 ASN A O 1
ATOM 847 N N . VAL A 1 116 ? 35.230 16.227 62.596 1.00 70.50 118 VAL A N 1
ATOM 848 C CA . VAL A 1 116 ? 35.382 14.867 62.100 1.00 67.98 118 VAL A CA 1
ATOM 849 C C . VAL A 1 116 ? 35.901 14.920 60.651 1.00 72.74 118 VAL A C 1
ATOM 850 O O . VAL A 1 116 ? 35.339 15.633 59.825 1.00 74.28 118 VAL A O 1
ATOM 854 N N . THR A 1 117 ? 36.994 14.193 60.360 1.00 68.57 119 THR A N 1
ATOM 855 C CA . THR A 1 117 ? 37.612 14.149 59.029 1.00 68.28 119 THR A CA 1
ATOM 856 C C . THR A 1 117 ? 37.965 12.727 58.672 1.00 72.42 119 THR A C 1
ATOM 857 O O . THR A 1 117 ? 38.249 11.913 59.549 1.00 73.46 119 THR A O 1
ATOM 861 N N . CYS A 1 118 ? 37.950 12.425 57.391 1.00 68.09 120 CYS A N 1
ATOM 862 C CA . CYS A 1 118 ? 38.295 11.100 56.899 1.00 68.14 120 CYS A CA 1
ATOM 863 C C . CYS A 1 118 ? 38.631 11.215 55.438 1.00 68.14 120 CYS A C 1
ATOM 864 O O . CYS A 1 118 ? 38.431 12.278 54.818 1.00 65.95 120 CYS A O 1
ATOM 867 N N . ASN A 1 119 ? 39.129 10.115 54.886 1.00 64.29 121 ASN A N 1
ATOM 868 C CA . ASN A 1 119 ? 39.441 10.040 53.468 1.00 64.56 121 ASN A CA 1
ATOM 869 C C . ASN A 1 119 ? 38.623 8.924 52.883 1.00 66.85 121 ASN A C 1
ATOM 870 O O . ASN A 1 119 ? 38.162 8.020 53.593 1.00 66.34 121 ASN A O 1
ATOM 875 N N . SER A 1 120 ? 38.456 8.989 51.584 1.00 63.93 122 SER A N 1
ATOM 876 C CA . SER A 1 120 ? 37.716 8.041 50.776 1.00 63.65 122 SER A CA 1
ATOM 877 C C . SER A 1 120 ? 38.057 6.568 51.046 1.00 70.03 122 SER A C 1
ATOM 878 O O . SER A 1 120 ? 39.221 6.269 51.333 1.00 72.53 122 SER A O 1
ATOM 881 N N . PRO A 1 121 ? 37.108 5.604 50.890 1.00 65.60 123 PRO A N 1
ATOM 882 C CA . PRO A 1 121 ? 37.491 4.183 50.974 1.00 64.64 123 PRO A CA 1
ATOM 883 C C . PRO A 1 121 ? 38.277 3.828 49.688 1.00 69.46 123 PRO A C 1
ATOM 884 O O . PRO A 1 121 ? 38.265 4.598 48.711 1.00 67.74 123 PRO A O 1
ATOM 888 N N . TYR A 1 122 ? 38.918 2.655 49.656 1.00 67.73 124 TYR A N 1
ATOM 889 C CA . TYR A 1 122 ? 39.648 2.257 48.456 1.00 66.95 124 TYR A CA 1
ATOM 890 C C . TYR A 1 122 ? 38.681 1.726 47.395 1.00 67.56 124 TYR A C 1
ATOM 891 O O . TYR A 1 122 ? 38.771 2.110 46.228 1.00 64.32 124 TYR A O 1
ATOM 900 N N . GLU A 1 123 ? 37.697 0.925 47.844 1.00 65.23 125 GLU A N 1
ATOM 901 C CA . GLU A 1 123 ? 36.614 0.327 47.062 1.00 64.86 125 GLU A CA 1
ATOM 902 C C . GLU A 1 123 ? 35.361 1.222 47.117 1.00 64.88 125 GLU A C 1
ATOM 903 O O . GLU A 1 123 ? 34.667 1.256 48.144 1.00 66.92 125 GLU A O 1
ATOM 909 N N . ILE A 1 124 ? 35.090 1.973 46.030 1.00 58.07 126 ILE A N 1
ATOM 910 C CA . ILE A 1 124 ? 33.927 2.863 45.866 1.00 54.84 126 ILE A CA 1
ATOM 911 C C . ILE A 1 124 ? 32.701 2.025 45.513 1.00 57.79 126 ILE A C 1
ATOM 912 O O . ILE A 1 124 ? 31.661 2.158 46.157 1.00 58.58 126 ILE A O 1
ATOM 917 N N . ASN A 1 125 ? 32.821 1.170 44.491 1.00 53.70 127 ASN A N 1
ATOM 918 C CA . ASN A 1 125 ? 31.809 0.221 44.004 1.00 52.38 127 ASN A CA 1
ATOM 919 C C . ASN A 1 125 ? 30.501 0.797 43.524 1.00 52.87 127 ASN A C 1
ATOM 920 O O . ASN A 1 125 ? 29.509 0.068 43.438 1.00 51.17 127 ASN A O 1
ATOM 925 N N . GLY A 1 126 ? 30.503 2.076 43.171 1.00 49.42 128 GLY A N 1
ATOM 926 C CA . GLY A 1 126 ? 29.293 2.743 42.711 1.00 50.11 128 GLY A CA 1
ATOM 927 C C . GLY A 1 126 ? 29.564 4.073 42.042 1.00 56.44 128 GLY A C 1
ATOM 928 O O . GLY A 1 126 ? 30.708 4.547 42.052 1.00 55.98 128 GLY A O 1
ATOM 929 N N . PRO A 1 127 ? 28.496 4.734 41.524 1.00 54.93 129 PRO A N 1
ATOM 930 C CA . PRO A 1 127 ? 28.688 6.001 40.776 1.00 55.20 129 PRO A CA 1
ATOM 931 C C . PRO A 1 127 ? 28.982 7.279 41.521 1.00 63.44 129 PRO A C 1
ATOM 932 O O . PRO A 1 127 ? 29.391 8.255 40.877 1.00 63.62 129 PRO A O 1
ATOM 936 N N . GLU A 1 128 ? 28.678 7.332 42.839 1.00 61.11 130 GLU A N 1
ATOM 937 C CA . GLU A 1 128 ? 28.818 8.568 43.603 1.00 60.30 130 GLU A CA 1
ATOM 938 C C . GLU A 1 128 ? 29.708 8.422 44.796 1.00 60.92 130 GLU A C 1
ATOM 939 O O . GLU A 1 128 ? 30.182 7.328 45.077 1.00 59.21 130 GLU A O 1
ATOM 945 N N . ALA A 1 129 ? 29.962 9.544 45.487 1.00 57.94 131 ALA A N 1
ATOM 946 C CA . ALA A 1 129 ? 30.815 9.590 46.649 1.00 58.27 131 ALA A CA 1
ATOM 947 C C . ALA A 1 129 ? 30.280 10.571 47.694 1.00 64.71 131 ALA A C 1
ATOM 948 O O . ALA A 1 129 ? 30.440 11.785 47.540 1.00 66.16 131 ALA A O 1
ATOM 950 N N . ARG A 1 130 ? 29.611 10.030 48.755 1.00 59.76 132 ARG A N 1
ATOM 951 C CA . ARG A 1 130 ? 29.047 10.823 49.867 1.00 57.57 132 ARG A CA 1
ATOM 952 C C . ARG A 1 130 ? 29.375 10.216 51.194 1.00 58.99 132 ARG A C 1
ATOM 953 O O . ARG A 1 130 ? 29.570 9.004 51.331 1.00 58.60 132 ARG A O 1
ATOM 961 N N . TYR A 1 131 ? 29.480 11.081 52.166 1.00 55.47 133 TYR A N 1
ATOM 962 C CA . TYR A 1 131 ? 29.868 10.779 53.517 1.00 55.38 133 TYR A CA 1
ATOM 963 C C . TYR A 1 131 ? 28.707 11.041 54.464 1.00 59.17 133 TYR A C 1
ATOM 964 O O . TYR A 1 131 ? 28.163 12.161 54.525 1.00 56.88 133 TYR A O 1
ATOM 973 N N . ILE A 1 132 ? 28.326 9.982 55.207 1.00 54.77 134 ILE A N 1
ATOM 974 C CA . ILE A 1 132 ? 27.233 10.058 56.185 1.00 52.37 134 ILE A CA 1
ATOM 975 C C . ILE A 1 132 ? 27.816 10.028 57.561 1.00 53.45 134 ILE A C 1
ATOM 976 O O . ILE A 1 132 ? 28.515 9.094 57.913 1.00 54.22 134 ILE A O 1
ATOM 981 N N . LEU A 1 133 ? 27.515 11.010 58.347 1.00 49.88 135 LEU A N 1
ATOM 982 C CA . LEU A 1 133 ? 27.958 10.999 59.704 1.00 49.77 135 LEU A CA 1
ATOM 983 C C . LEU A 1 133 ? 26.764 10.935 60.663 1.00 55.41 135 LEU A C 1
ATOM 984 O O . LEU A 1 133 ? 25.859 11.764 60.589 1.00 57.59 135 LEU A O 1
ATOM 989 N N . GLU A 1 134 ? 26.798 9.964 61.583 1.00 51.17 136 GLU A N 1
ATOM 990 C CA . GLU A 1 134 ? 25.847 9.840 62.682 1.00 52.02 136 GLU A CA 1
ATOM 991 C C . GLU A 1 134 ? 26.553 10.165 63.981 1.00 56.16 136 GLU A C 1
ATOM 992 O O . GLU A 1 134 ? 27.672 9.713 64.221 1.00 57.06 136 GLU A O 1
ATOM 998 N N . VAL A 1 135 ? 25.904 10.941 64.814 1.00 52.62 137 VAL A N 1
ATOM 999 C CA . VAL A 1 135 ? 26.439 11.324 66.117 1.00 51.87 137 VAL A CA 1
ATOM 1000 C C . VAL A 1 135 ? 25.512 10.725 67.151 1.00 58.57 137 VAL A C 1
ATOM 1001 O O . VAL A 1 135 ? 24.292 10.933 67.095 1.00 58.59 137 VAL A O 1
ATOM 1005 N N . LYS A 1 136 ? 26.083 9.930 68.064 1.00 57.50 138 LYS A N 1
ATOM 1006 C CA . LYS A 1 136 ? 25.300 9.259 69.109 1.00 57.59 138 LYS A CA 1
ATOM 1007 C C . LYS A 1 136 ? 25.795 9.573 70.522 1.00 64.19 138 LYS A C 1
ATOM 1008 O O . LYS A 1 136 ? 26.965 9.882 70.721 1.00 63.93 138 LYS A O 1
ATOM 1014 N N . SER A 1 137 ? 24.897 9.500 71.495 1.00 63.45 139 SER A N 1
ATOM 1015 C CA . SER A 1 137 ? 25.197 9.663 72.911 1.00 65.93 139 SER A CA 1
ATOM 1016 C C . SER A 1 137 ? 24.253 8.715 73.645 1.00 71.60 139 SER A C 1
ATOM 1017 O O . SER A 1 137 ? 23.039 8.786 73.416 1.00 68.63 139 SER A O 1
ATOM 1020 N N . GLY A 1 138 ? 24.827 7.788 74.437 1.00 70.64 140 GLY A N 1
ATOM 1021 C CA . GLY A 1 138 ? 24.094 6.742 75.150 1.00 71.20 140 GLY A CA 1
ATOM 1022 C C . GLY A 1 138 ? 23.283 5.844 74.225 1.00 76.80 140 GLY A C 1
ATOM 1023 O O . GLY A 1 138 ? 22.172 5.430 74.578 1.00 78.22 140 GLY A O 1
ATOM 1024 N N . GLY A 1 139 ? 23.804 5.627 73.011 1.00 72.61 141 GLY A N 1
ATOM 1025 C CA . GLY A 1 139 ? 23.162 4.839 71.964 1.00 71.80 141 GLY A CA 1
ATOM 1026 C C . GLY A 1 139 ? 22.058 5.538 71.184 1.00 75.00 141 GLY A C 1
ATOM 1027 O O . GLY A 1 139 ? 21.550 4.966 70.223 1.00 74.52 141 GLY A O 1
ATOM 1028 N N . SER A 1 140 ? 21.653 6.762 71.598 1.00 70.07 142 SER A N 1
ATOM 1029 C CA . SER A 1 140 ? 20.619 7.543 70.924 1.00 68.98 142 SER A CA 1
ATOM 1030 C C . SER A 1 140 ? 21.196 8.461 69.831 1.00 69.07 142 SER A C 1
ATOM 1031 O O . SER A 1 140 ? 22.254 9.065 70.029 1.00 67.90 142 SER A O 1
ATOM 1034 N N . LEU A 1 141 ? 20.492 8.551 68.677 1.00 63.08 143 LEU A N 1
ATOM 1035 C CA . LEU A 1 141 ? 20.907 9.400 67.562 1.00 60.43 143 LEU A CA 1
ATOM 1036 C C . LEU A 1 141 ? 20.724 10.856 67.947 1.00 63.36 143 LEU A C 1
ATOM 1037 O O . LEU A 1 141 ? 19.622 11.284 68.308 1.00 66.13 143 LEU A O 1
ATOM 1042 N N . VAL A 1 142 ? 21.823 11.605 67.923 1.00 57.21 144 VAL A N 1
ATOM 1043 C CA . VAL A 1 142 ? 21.810 13.009 68.309 1.00 58.37 144 VAL A CA 1
ATOM 1044 C C . VAL A 1 142 ? 21.812 13.936 67.082 1.00 60.62 144 VAL A C 1
ATOM 1045 O O . VAL A 1 142 ? 21.084 14.927 67.069 1.00 63.01 144 VAL A O 1
ATOM 1049 N N . LYS A 1 143 ? 22.618 13.616 66.069 1.00 55.10 145 LYS A N 1
ATOM 1050 C CA . LYS A 1 143 ? 22.777 14.395 64.828 1.00 54.76 145 LYS A CA 1
ATOM 1051 C C . LYS A 1 143 ? 23.133 13.476 63.697 1.00 55.52 145 LYS A C 1
ATOM 1052 O O . LYS A 1 143 ? 23.701 12.420 63.922 1.00 54.49 145 LYS A O 1
ATOM 1058 N N . THR A 1 144 ? 22.795 13.882 62.480 1.00 52.39 146 THR A N 1
ATOM 1059 C CA . THR A 1 144 ? 23.115 13.189 61.246 1.00 51.27 146 THR A CA 1
ATOM 1060 C C . THR A 1 144 ? 23.484 14.211 60.146 1.00 53.14 146 THR A C 1
ATOM 1061 O O . THR A 1 144 ? 22.898 15.288 60.099 1.00 50.32 146 THR A O 1
ATOM 1065 N N . PHE A 1 145 ? 24.483 13.874 59.285 1.00 48.04 147 PHE A N 1
ATOM 1066 C CA . PHE A 1 145 ? 24.978 14.749 58.213 1.00 46.89 147 PHE A CA 1
ATOM 1067 C C . PHE A 1 145 ? 25.273 13.919 56.980 1.00 52.34 147 PHE A C 1
ATOM 1068 O O . PHE A 1 145 ? 25.688 12.770 57.100 1.00 48.46 147 PHE A O 1
ATOM 1076 N N . ASN A 1 146 ? 25.055 14.518 55.804 1.00 51.32 148 ASN A N 1
ATOM 1077 C CA . ASN A 1 146 ? 25.239 13.896 54.504 1.00 52.42 148 ASN A CA 1
ATOM 1078 C C . ASN A 1 146 ? 25.996 14.927 53.651 1.00 61.90 148 ASN A C 1
ATOM 1079 O O . ASN A 1 146 ? 25.460 15.982 53.343 1.00 62.16 148 ASN A O 1
ATOM 1084 N N . GLN A 1 147 ? 27.265 14.637 53.327 1.00 61.99 149 GLN A N 1
ATOM 1085 C CA . GLN A 1 147 ? 28.141 15.585 52.615 1.00 62.20 149 GLN A CA 1
ATOM 1086 C C . GLN A 1 147 ? 29.002 14.939 51.539 1.00 63.34 149 GLN A C 1
ATOM 1087 O O . GLN A 1 147 ? 29.328 13.774 51.657 1.00 60.70 149 GLN A O 1
ATOM 1093 N N . SER A 1 148 ? 29.425 15.744 50.543 1.00 61.83 150 SER A N 1
ATOM 1094 C CA . SER A 1 148 ? 30.358 15.456 49.440 1.00 61.43 150 SER A CA 1
ATOM 1095 C C . SER A 1 148 ? 31.771 15.296 49.951 1.00 65.62 150 SER A C 1
ATOM 1096 O O . SER A 1 148 ? 32.538 14.546 49.367 1.00 67.69 150 SER A O 1
ATOM 1099 N N . THR A 1 149 ? 32.124 16.034 51.000 1.00 62.88 151 THR A N 1
ATOM 1100 C CA . THR A 1 149 ? 33.449 16.045 51.613 1.00 64.34 151 THR A CA 1
ATOM 1101 C C . THR A 1 149 ? 33.379 15.534 53.044 1.00 72.83 151 THR A C 1
ATOM 1102 O O . THR A 1 149 ? 32.465 15.889 53.802 1.00 74.11 151 THR A O 1
ATOM 1106 N N . CYS A 1 150 ? 34.374 14.734 53.425 1.00 69.94 152 CYS A N 1
ATOM 1107 C CA . CYS A 1 150 ? 34.433 14.190 54.752 1.00 70.34 152 CYS A CA 1
ATOM 1108 C C . CYS A 1 150 ? 35.115 15.128 55.718 1.00 77.41 152 CYS A C 1
ATOM 1109 O O . CYS A 1 150 ? 36.158 14.807 56.283 1.00 79.08 152 CYS A O 1
ATOM 1112 N N . LYS A 1 151 ? 34.499 16.297 55.914 1.00 74.64 153 LYS A N 1
ATOM 1113 C CA . LYS A 1 151 ? 34.919 17.332 56.851 1.00 75.06 153 LYS A CA 1
ATOM 1114 C C . LYS A 1 151 ? 33.648 17.885 57.516 1.00 73.42 153 LYS A C 1
ATOM 1115 O O . LYS A 1 151 ? 32.898 18.668 56.930 1.00 71.91 153 LYS A O 1
ATOM 1121 N N . PHE A 1 152 ? 33.381 17.393 58.719 1.00 67.37 154 PHE A N 1
ATOM 1122 C CA . PHE A 1 152 ? 32.192 17.735 59.485 1.00 66.23 154 PHE A CA 1
ATOM 1123 C C . PHE A 1 152 ? 32.532 18.514 60.706 1.00 71.61 154 PHE A C 1
ATOM 1124 O O . PHE A 1 152 ? 33.429 18.125 61.453 1.00 72.92 154 PHE A O 1
ATOM 1132 N N . VAL A 1 153 ? 31.772 19.581 60.941 1.00 68.62 155 VAL A N 1
ATOM 1133 C CA . VAL A 1 153 ? 31.877 20.401 62.158 1.00 69.73 155 VAL A CA 1
ATOM 1134 C C . VAL A 1 153 ? 30.630 20.111 62.993 1.00 71.17 155 VAL A C 1
ATOM 1135 O O . VAL A 1 153 ? 29.524 20.518 62.629 1.00 70.16 155 VAL A O 1
ATOM 1139 N N . VAL A 1 154 ? 30.828 19.393 64.094 1.00 67.32 156 VAL A N 1
ATOM 1140 C CA . VAL A 1 154 ? 29.769 18.993 65.013 1.00 67.37 156 VAL A CA 1
ATOM 1141 C C . VAL A 1 154 ? 29.793 19.935 66.210 1.00 76.69 156 VAL A C 1
ATOM 1142 O O . VAL A 1 154 ? 30.590 19.753 67.127 1.00 77.51 156 VAL A O 1
ATOM 1146 N N . ASP A 1 155 ? 28.936 20.957 66.195 1.00 77.21 157 ASP A N 1
ATOM 1147 C CA . ASP A 1 155 ? 28.898 21.929 67.283 1.00 79.91 157 ASP A CA 1
ATOM 1148 C C . ASP A 1 155 ? 27.606 21.891 68.103 1.00 85.43 157 ASP A C 1
ATOM 1149 O O . ASP A 1 155 ? 26.736 21.067 67.834 1.00 84.10 157 ASP A O 1
ATOM 1154 N N . ASN A 1 156 ? 27.518 22.738 69.142 1.00 84.57 158 ASN A N 1
ATOM 1155 C CA . ASN A 1 156 ? 26.372 22.869 70.051 1.00 85.83 158 ASN A CA 1
ATOM 1156 C C . ASN A 1 156 ? 26.003 21.568 70.798 1.00 88.59 158 ASN A C 1
ATOM 1157 O O . ASN A 1 156 ? 24.818 21.249 70.985 1.00 88.33 158 ASN A O 1
ATOM 1162 N N . LEU A 1 157 ? 27.042 20.840 71.260 1.00 83.88 159 LEU A N 1
ATOM 1163 C CA . LEU A 1 157 ? 26.890 19.594 72.024 1.00 82.25 159 LEU A CA 1
ATOM 1164 C C . LEU A 1 157 ? 26.876 19.911 73.533 1.00 89.28 159 LEU A C 1
ATOM 1165 O O . LEU A 1 157 ? 27.137 21.053 73.911 1.00 90.52 159 LEU A O 1
ATOM 1170 N N . TYR A 1 158 ? 26.572 18.911 74.393 1.00 85.94 160 TYR A N 1
ATOM 1171 C CA . TYR A 1 158 ? 26.629 19.097 75.847 1.00 87.40 160 TYR A CA 1
ATOM 1172 C C . TYR A 1 158 ? 28.114 19.107 76.267 1.00 93.74 160 TYR A C 1
ATOM 1173 O O . TYR A 1 158 ? 28.952 18.540 75.551 1.00 91.80 160 TYR A O 1
ATOM 1182 N N . TYR A 1 159 ? 28.429 19.799 77.385 1.00 93.12 161 TYR A N 1
ATOM 1183 C CA . TYR A 1 159 ? 29.772 20.106 77.880 1.00 95.08 161 TYR A CA 1
ATOM 1184 C C . TYR A 1 159 ? 30.732 19.018 78.357 1.00 102.01 161 TYR A C 1
ATOM 1185 O O . TYR A 1 159 ? 31.946 19.151 78.108 1.00 103.50 161 TYR A O 1
ATOM 1194 N N . SER A 1 160 ? 30.243 17.993 79.074 1.00 97.16 162 SER A N 1
ATOM 1195 C CA . SER A 1 160 ? 31.153 16.940 79.546 1.00 96.10 162 SER A CA 1
ATOM 1196 C C . SER A 1 160 ? 30.509 15.611 79.228 1.00 97.85 162 SER A C 1
ATOM 1197 O O . SER A 1 160 ? 30.109 14.856 80.120 1.00 99.35 162 SER A O 1
ATOM 1200 N N . THR A 1 161 ? 30.351 15.361 77.924 1.00 90.55 163 THR A N 1
ATOM 1201 C CA . THR A 1 161 ? 29.641 14.193 77.422 1.00 87.39 163 THR A CA 1
ATOM 1202 C C . THR A 1 161 ? 30.466 13.341 76.462 1.00 86.82 163 THR A C 1
ATOM 1203 O O . THR A 1 161 ? 31.242 13.868 75.664 1.00 84.77 163 THR A O 1
ATOM 1207 N N . ASP A 1 162 ? 30.305 12.012 76.578 1.00 82.96 164 ASP A N 1
ATOM 1208 C CA . ASP A 1 162 ? 30.922 11.024 75.690 1.00 81.25 164 ASP A CA 1
ATOM 1209 C C . ASP A 1 162 ? 29.978 10.872 74.491 1.00 81.54 164 ASP A C 1
ATOM 1210 O O . ASP A 1 162 ? 28.759 10.691 74.653 1.00 80.78 164 ASP A O 1
ATOM 1215 N N . TYR A 1 163 ? 30.547 10.976 73.295 1.00 75.12 165 TYR A N 1
ATOM 1216 C CA . TYR A 1 163 ? 29.838 10.838 72.034 1.00 71.39 165 TYR A CA 1
ATOM 1217 C C . TYR A 1 163 ? 30.528 9.804 71.141 1.00 73.43 165 TYR A C 1
ATOM 1218 O O . TYR A 1 163 ? 31.738 9.594 71.262 1.00 73.99 165 TYR A O 1
ATOM 1227 N N . GLU A 1 164 ? 29.757 9.140 70.263 1.00 67.10 166 GLU A N 1
ATOM 1228 C CA . GLU A 1 164 ? 30.317 8.257 6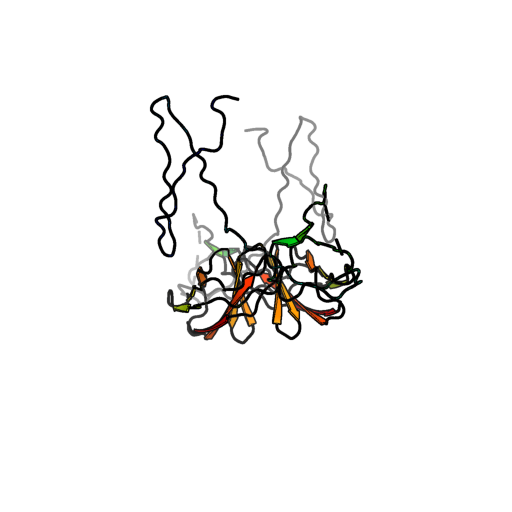9.257 1.00 64.87 166 GLU A CA 1
ATOM 1229 C C . GLU A 1 164 ? 29.997 8.821 67.894 1.00 65.63 166 GLU A C 1
ATOM 1230 O O . GLU A 1 164 ? 28.925 9.410 67.680 1.00 62.11 166 GLU A O 1
ATOM 1236 N N . PHE A 1 165 ? 30.994 8.748 67.007 1.00 62.05 167 PHE A N 1
ATOM 1237 C CA . PHE A 1 165 ? 30.914 9.271 65.652 1.00 59.19 167 PHE A CA 1
ATOM 1238 C C . PHE A 1 165 ? 31.050 8.105 64.715 1.00 61.71 167 PHE A C 1
ATOM 1239 O O . PHE A 1 165 ? 32.005 7.338 64.817 1.00 62.32 167 PHE A O 1
ATOM 1247 N N . LEU A 1 166 ? 30.040 7.922 63.863 1.00 55.43 168 LEU A N 1
ATOM 1248 C CA . LEU A 1 166 ? 29.960 6.829 62.901 1.00 52.09 168 LEU A CA 1
ATOM 1249 C C . LEU A 1 166 ? 29.901 7.436 61.510 1.00 54.84 168 LEU A C 1
ATOM 1250 O O . LEU A 1 166 ? 28.931 8.117 61.188 1.00 54.67 168 LEU A O 1
ATOM 1255 N N . VAL A 1 167 ? 30.960 7.238 60.711 1.00 50.87 169 VAL A N 1
ATOM 1256 C CA . VAL A 1 167 ? 31.044 7.707 59.335 1.00 49.43 169 VAL A CA 1
ATOM 1257 C C . VAL A 1 167 ? 30.828 6.527 58.408 1.00 52.69 169 VAL A C 1
ATOM 1258 O O . VAL A 1 167 ? 31.507 5.525 58.564 1.00 52.35 169 VAL A O 1
ATOM 1262 N N . TYR A 1 168 ? 29.840 6.624 57.485 1.00 48.67 170 TYR A N 1
ATOM 1263 C CA . TYR A 1 168 ? 29.559 5.596 56.457 1.00 46.51 170 TYR A CA 1
ATOM 1264 C C . TYR A 1 168 ? 29.784 6.277 55.127 1.00 51.48 170 TYR A C 1
ATOM 1265 O O . TYR A 1 168 ? 29.508 7.480 54.980 1.00 53.88 170 TYR A O 1
ATOM 1274 N N . PHE A 1 169 ? 30.197 5.505 54.146 1.00 48.16 171 PHE A N 1
ATOM 1275 C CA . PHE A 1 169 ? 30.333 5.964 52.784 1.00 48.37 171 PHE A CA 1
ATOM 1276 C C . PHE A 1 169 ? 29.111 5.533 52.030 1.00 50.78 171 PHE A C 1
ATOM 1277 O O . PHE A 1 169 ? 28.680 4.389 52.169 1.00 49.94 171 PHE A O 1
ATOM 1285 N N . TYR A 1 170 ? 28.571 6.445 51.215 1.00 48.13 172 TYR A N 1
ATOM 1286 C CA . TYR A 1 170 ? 27.424 6.195 50.337 1.00 47.99 172 TYR A CA 1
ATOM 1287 C C . TYR A 1 170 ? 27.889 6.365 48.877 1.00 53.19 172 TYR A C 1
ATOM 1288 O O . TYR A 1 170 ? 28.460 7.405 48.522 1.00 53.39 172 TYR A O 1
ATOM 1297 N N . ASN A 1 171 ? 27.662 5.360 48.056 1.00 50.43 173 ASN A N 1
ATOM 1298 C CA . ASN A 1 171 ? 28.144 5.357 46.670 1.00 51.32 173 ASN A CA 1
ATOM 1299 C C . ASN A 1 171 ? 27.070 5.613 45.599 1.00 58.28 173 ASN A C 1
ATOM 1300 O O . ASN A 1 171 ? 27.315 5.357 44.429 1.00 57.71 173 ASN A O 1
ATOM 1305 N N . GLY A 1 172 ? 25.916 6.140 46.000 1.00 56.19 174 GLY A N 1
ATOM 1306 C CA . GLY A 1 172 ? 24.817 6.401 45.089 1.00 55.26 174 GLY A CA 1
ATOM 1307 C C . GLY A 1 172 ? 23.824 5.267 45.049 1.00 59.40 174 GLY A C 1
ATOM 1308 O O . GLY A 1 172 ? 22.729 5.417 44.507 1.00 60.89 174 GLY A O 1
ATOM 1309 N N . GLU A 1 173 ? 24.193 4.115 45.598 1.00 56.73 175 GLU A N 1
ATOM 1310 C CA . GLU A 1 173 ? 23.311 2.953 45.600 1.00 58.07 175 GLU A CA 1
ATOM 1311 C C . GLU A 1 173 ? 23.352 2.180 46.908 1.00 61.80 175 GLU A C 1
ATOM 1312 O O . GLU A 1 173 ? 22.360 1.534 47.263 1.00 63.26 175 GLU A O 1
ATOM 1318 N N . TYR A 1 174 ? 24.498 2.226 47.620 1.00 55.94 176 TYR A N 1
ATOM 1319 C CA . TYR A 1 174 ? 24.696 1.464 48.857 1.00 54.28 176 TYR A CA 1
ATOM 1320 C C . TYR A 1 174 ? 25.464 2.215 49.873 1.00 56.82 176 TYR A C 1
ATOM 1321 O O . TYR A 1 174 ? 26.304 3.036 49.540 1.00 57.76 176 TYR A O 1
ATOM 1330 N N . LEU A 1 175 ? 25.213 1.883 51.128 1.00 53.44 177 LEU A N 1
ATOM 1331 C CA . LEU A 1 175 ? 25.932 2.391 52.290 1.00 52.25 177 LEU A CA 1
ATOM 1332 C C . LEU A 1 175 ? 26.852 1.249 52.702 1.00 55.74 177 LEU A C 1
ATOM 1333 O O . LEU A 1 175 ? 26.447 0.083 52.675 1.00 55.39 177 LEU A O 1
ATOM 1338 N N . GLY A 1 176 ? 28.082 1.588 53.042 1.00 52.21 178 GLY A N 1
ATOM 1339 C CA . GLY A 1 176 ? 29.045 0.628 53.549 1.00 51.50 178 GLY A CA 1
ATOM 1340 C C . GLY A 1 176 ? 28.997 0.536 55.074 1.00 57.29 178 GLY A C 1
ATOM 1341 O O . GLY A 1 176 ? 28.119 1.123 55.725 1.00 58.54 178 GLY A O 1
ATOM 1342 N N . ASP A 1 177 ? 29.958 -0.194 55.659 1.00 52.40 179 ASP A N 1
ATOM 1343 C CA . ASP A 1 177 ? 30.099 -0.348 57.099 1.00 52.17 179 ASP A CA 1
ATOM 1344 C C . ASP A 1 177 ? 30.628 0.969 57.715 1.00 54.77 179 ASP A C 1
ATOM 1345 O O . ASP A 1 177 ? 31.443 1.652 57.087 1.00 53.27 179 ASP A O 1
ATOM 1350 N N . PRO A 1 178 ? 30.239 1.308 58.955 1.00 52.19 180 PRO A N 1
ATOM 1351 C CA . PRO A 1 178 ? 30.768 2.530 59.559 1.00 52.44 180 PRO A CA 1
ATOM 1352 C C . PRO A 1 178 ? 32.125 2.368 60.191 1.00 61.00 180 PRO A C 1
ATOM 1353 O O . PRO A 1 178 ? 32.487 1.307 60.715 1.00 62.95 180 PRO A O 1
ATOM 1357 N N . GLU A 1 179 ? 32.829 3.486 60.210 1.00 58.75 181 GLU A N 1
ATOM 1358 C CA . GLU A 1 179 ? 34.060 3.661 60.930 1.00 59.39 181 GLU A CA 1
ATOM 1359 C C . GLU A 1 179 ? 33.580 4.427 62.190 1.00 63.35 181 GLU A C 1
ATOM 1360 O O . GLU A 1 179 ? 32.919 5.464 62.063 1.00 62.92 181 GLU A O 1
ATOM 1366 N N . ILE A 1 180 ? 33.734 3.803 63.368 1.00 60.52 182 ILE A N 1
ATOM 1367 C CA . ILE A 1 180 ? 33.281 4.320 64.657 1.00 61.45 182 ILE A CA 1
ATOM 1368 C C . ILE A 1 180 ? 34.456 4.847 65.487 1.00 72.20 182 ILE A C 1
ATOM 1369 O O . ILE A 1 180 ? 35.471 4.156 65.641 1.00 74.06 182 ILE A O 1
ATOM 1374 N N . LYS A 1 181 ? 34.315 6.070 66.023 1.00 70.44 183 LYS A N 1
ATOM 1375 C CA . LYS A 1 181 ? 35.340 6.707 66.856 1.00 71.42 183 LYS A CA 1
ATOM 1376 C C . LYS A 1 181 ? 34.723 7.386 68.080 1.00 77.27 183 LYS A C 1
ATOM 1377 O O . LYS A 1 181 ? 33.867 8.262 67.920 1.00 75.99 183 LYS A O 1
ATOM 1383 N N . PRO A 1 182 ? 35.131 7.005 69.313 1.00 76.50 184 PRO A N 1
ATOM 1384 C CA . PRO A 1 182 ? 34.601 7.719 70.500 1.00 77.43 184 PRO A CA 1
ATOM 1385 C C . PRO A 1 182 ? 35.303 9.074 70.672 1.00 80.75 184 PRO A C 1
ATOM 1386 O O . PRO A 1 182 ? 36.478 9.217 70.321 1.00 80.02 184 PRO A O 1
ATOM 1390 N N . GLN A 1 183 ? 34.564 10.073 71.170 1.00 78.40 185 GLN A N 1
ATOM 1391 C CA . GLN A 1 183 ? 35.084 11.415 71.427 1.00 79.84 185 GLN A CA 1
ATOM 1392 C C . GLN A 1 183 ? 34.200 12.161 72.429 1.00 86.92 185 GLN A C 1
ATOM 1393 O O . GLN A 1 183 ? 32.981 12.254 72.249 1.00 86.07 185 GLN A O 1
ATOM 1399 N N . SER A 1 184 ? 34.831 12.682 73.496 1.00 86.09 186 SER A N 1
ATOM 1400 C CA . SER A 1 184 ? 34.162 13.444 74.553 1.00 86.77 186 SER A CA 1
ATOM 1401 C C . SER A 1 184 ? 34.272 14.954 74.330 1.00 88.31 186 SER A C 1
ATOM 1402 O O . SER A 1 184 ? 35.128 15.414 73.556 1.00 85.96 186 SER A O 1
ATOM 1405 N N . THR A 1 185 ? 33.413 15.728 75.030 1.00 85.28 187 THR A N 1
ATOM 1406 C CA . THR A 1 185 ? 33.425 17.197 74.966 1.00 95.98 187 THR A CA 1
ATOM 1407 C C . THR A 1 185 ? 34.163 17.839 76.156 1.00 130.91 187 THR A C 1
ATOM 1408 O O . THR A 1 185 ? 34.662 17.145 77.045 1.00 90.37 187 THR A O 1
ATOM 1412 N N . ASP B 1 1 ? 0.420 58.765 51.372 1.00 119.11 3 ASP B N 1
ATOM 1413 C CA . ASP B 1 1 ? -0.283 59.646 50.424 1.00 121.44 3 ASP B CA 1
ATOM 1414 C C . ASP B 1 1 ? -1.658 59.069 50.103 1.00 123.91 3 ASP B C 1
ATOM 1415 O O . ASP B 1 1 ? -1.944 57.944 50.527 1.00 121.26 3 ASP B O 1
ATOM 1420 N N . PHE B 1 2 ? -2.517 59.825 49.372 1.00 121.69 4 PHE B N 1
ATOM 1421 C CA . PHE B 1 2 ? -3.850 59.316 49.047 1.00 120.45 4 PHE B CA 1
ATOM 1422 C C . PHE B 1 2 ? -3.847 58.181 48.017 1.00 120.63 4 PHE B C 1
ATOM 1423 O O . PHE B 1 2 ? -3.406 58.374 46.875 1.00 122.42 4 PHE B O 1
ATOM 1431 N N . GLY B 1 3 ? -4.350 57.016 48.446 1.00 110.54 5 GLY B N 1
ATOM 1432 C CA . GLY B 1 3 ? -4.459 55.828 47.612 1.00 107.90 5 GLY B CA 1
ATOM 1433 C C . GLY B 1 3 ? -3.446 54.756 47.921 1.00 106.09 5 GLY B C 1
ATOM 1434 O O . GLY B 1 3 ? -3.592 53.636 47.446 1.00 105.12 5 GLY B O 1
ATOM 1435 N N . THR B 1 4 ? -2.418 55.077 48.720 1.00 99.18 6 THR B N 1
ATOM 1436 C CA . THR B 1 4 ? -1.395 54.117 49.138 1.00 95.51 6 THR B CA 1
ATOM 1437 C C . THR B 1 4 ? -1.981 53.172 50.238 1.00 95.98 6 THR B C 1
ATOM 1438 O O . THR B 1 4 ? -3.054 53.486 50.779 1.00 94.06 6 THR B O 1
ATOM 1442 N N . PRO B 1 5 ? -1.356 51.995 50.543 1.00 91.14 7 PRO B N 1
ATOM 1443 C CA . PRO B 1 5 ? -1.957 51.086 51.549 1.00 89.37 7 PRO B CA 1
ATOM 1444 C C . PRO B 1 5 ? -2.303 51.681 52.923 1.00 96.01 7 PRO B C 1
ATOM 1445 O O . PRO B 1 5 ? -1.430 51.923 53.760 1.00 96.46 7 PRO B O 1
ATOM 1449 N N . GLU B 1 6 ? -3.606 51.922 53.142 1.00 93.14 8 GLU B N 1
ATOM 1450 C CA . GLU B 1 6 ? -4.121 52.479 54.385 1.00 92.39 8 GLU B CA 1
ATOM 1451 C C . GLU B 1 6 ? -5.072 51.497 55.066 1.00 94.71 8 GLU B C 1
ATOM 1452 O O . GLU B 1 6 ? -5.823 50.801 54.378 1.00 94.57 8 GLU B O 1
ATOM 1458 N N . MET B 1 7 ? -5.074 51.487 56.418 1.00 89.12 9 MET B N 1
ATOM 1459 C CA . MET B 1 7 ? -5.967 50.637 57.211 1.00 87.32 9 MET B CA 1
ATOM 1460 C C . MET B 1 7 ? -7.418 51.063 56.999 1.00 91.58 9 MET B C 1
ATOM 1461 O O . MET B 1 7 ? -7.731 52.257 56.990 1.00 91.98 9 MET B O 1
ATOM 1466 N N . LEU B 1 8 ? -8.288 50.068 56.823 1.00 86.92 10 LEU B N 1
ATOM 1467 C CA . LEU B 1 8 ? -9.699 50.239 56.524 1.00 87.15 10 LEU B CA 1
ATOM 1468 C C . LEU B 1 8 ? -10.577 50.247 57.784 1.00 91.41 10 LEU B C 1
ATOM 1469 O O . LEU B 1 8 ? -10.430 49.375 58.629 1.00 89.24 10 LEU B O 1
ATOM 1474 N N . PRO B 1 9 ? -11.510 51.213 57.926 1.00 90.01 11 PRO B N 1
ATOM 1475 C CA . PRO B 1 9 ? -12.397 51.199 59.096 1.00 89.01 11 PRO B CA 1
ATOM 1476 C C . PRO B 1 9 ? -13.605 50.276 58.888 1.00 95.71 11 PRO B C 1
ATOM 1477 O O . PRO B 1 9 ? -13.877 49.847 57.756 1.00 95.28 11 PRO B O 1
ATOM 1481 N N . HIS B 1 10 ? -14.358 50.018 59.985 1.00 94.31 12 HIS B N 1
ATOM 1482 C CA . HIS B 1 10 ? -15.607 49.258 59.994 1.00 95.80 12 HIS B CA 1
ATOM 1483 C C . HIS B 1 10 ? -15.565 47.829 59.428 1.00 99.11 12 HIS B C 1
ATOM 1484 O O . HIS B 1 10 ? -16.547 47.351 58.846 1.00 99.64 12 HIS B O 1
ATOM 1491 N N . VAL B 1 11 ? -14.442 47.140 59.627 1.00 94.16 13 VAL B N 1
ATOM 1492 C CA . VAL B 1 11 ? -14.303 45.747 59.210 1.00 93.10 13 VAL B CA 1
ATOM 1493 C C . VAL B 1 11 ? -15.049 44.826 60.215 1.00 93.43 13 VAL B C 1
ATOM 1494 O O . VAL B 1 11 ? -15.013 45.075 61.427 1.00 91.39 13 VAL B O 1
ATOM 1498 N N . GLN B 1 12 ? -15.791 43.831 59.682 1.00 89.36 14 GLN B N 1
ATOM 1499 C CA . GLN B 1 12 ? -16.589 42.834 60.426 1.00 87.34 14 GLN B CA 1
ATOM 1500 C C . GLN B 1 12 ? -15.923 41.468 60.296 1.00 89.30 14 GLN B C 1
ATOM 1501 O O . GLN B 1 12 ? -15.511 41.108 59.192 1.00 88.12 14 GLN B O 1
ATOM 1507 N N . CYS B 1 13 ? -15.824 40.690 61.402 1.00 86.61 15 CYS B N 1
ATOM 1508 C CA . CYS B 1 13 ? -15.165 39.375 61.343 1.00 85.54 15 CYS B CA 1
ATOM 1509 C C . CYS B 1 13 ? -15.639 38.349 62.390 1.00 87.00 15 CYS B C 1
ATOM 1510 O O . CYS B 1 13 ? -14.997 37.304 62.546 1.00 84.45 15 CYS B O 1
ATOM 1513 N N . LYS B 1 14 ? -16.731 38.646 63.117 1.00 83.56 16 LYS B N 1
ATOM 1514 C CA . LYS B 1 14 ? -17.213 37.803 64.216 1.00 81.35 16 LYS B CA 1
ATOM 1515 C C . LYS B 1 14 ? -17.931 36.474 63.885 1.00 86.28 16 LYS B C 1
ATOM 1516 O O . LYS B 1 14 ? -17.939 35.563 64.729 1.00 85.98 16 LYS B O 1
ATOM 1522 N N . ASN B 1 15 ? -18.447 36.325 62.646 1.00 83.30 17 ASN B N 1
ATOM 1523 C CA . ASN B 1 15 ? -19.131 35.121 62.163 1.00 82.78 17 ASN B CA 1
ATOM 1524 C C . ASN B 1 15 ? -18.102 34.008 61.904 1.00 83.04 17 ASN B C 1
ATOM 1525 O O . ASN B 1 15 ? -17.800 33.663 60.752 1.00 82.59 17 ASN B O 1
ATOM 1530 N N . SER B 1 16 ? -17.574 33.445 63.009 1.00 76.36 18 SER B N 1
ATOM 1531 C CA . SER B 1 16 ? -16.565 32.392 62.992 1.00 74.25 18 SER B CA 1
ATOM 1532 C C . SER B 1 16 ? -17.122 30.978 63.067 1.00 77.72 18 SER B C 1
ATOM 1533 O O . SER B 1 16 ? -18.285 30.759 63.384 1.00 79.73 18 SER B O 1
ATOM 1536 N N . THR B 1 17 ? -16.249 30.032 62.792 1.00 72.28 19 THR B N 1
ATOM 1537 C CA . THR B 1 17 ? -16.409 28.591 62.740 1.00 71.77 19 THR B CA 1
ATOM 1538 C C . THR B 1 17 ? -15.290 28.076 63.661 1.00 73.42 19 THR B C 1
ATOM 1539 O O . THR B 1 17 ? -14.558 28.878 64.233 1.00 71.63 19 THR B O 1
ATOM 1543 N N . ASN B 1 18 ? -15.153 26.769 63.835 1.00 71.49 20 ASN B N 1
ATOM 1544 C CA . ASN B 1 18 ? -14.059 26.241 64.648 1.00 69.06 20 ASN B CA 1
ATOM 1545 C C . ASN B 1 18 ? -12.679 26.494 63.983 1.00 70.19 20 ASN B C 1
ATOM 1546 O O . ASN B 1 18 ? -11.659 26.316 64.646 1.00 69.21 20 ASN B O 1
ATOM 1551 N N . SER B 1 19 ? -12.627 26.836 62.672 1.00 65.07 21 SER B N 1
ATOM 1552 C CA . SER B 1 19 ? -11.323 26.994 61.999 1.00 63.51 21 SER B CA 1
ATOM 1553 C C . SER B 1 19 ? -11.264 28.126 60.930 1.00 67.38 21 SER B C 1
ATOM 1554 O O . SER B 1 19 ? -10.259 28.275 60.223 1.00 65.22 21 SER B O 1
ATOM 1557 N N . THR B 1 20 ? -12.362 28.882 60.801 1.00 65.70 22 THR B N 1
ATOM 1558 C CA . THR B 1 20 ? -12.532 29.933 59.800 1.00 66.42 22 THR B CA 1
ATOM 1559 C C . THR B 1 20 ? -13.365 31.068 60.357 1.00 69.11 22 THR B C 1
ATOM 1560 O O . THR B 1 20 ? -14.036 30.895 61.367 1.00 68.10 22 THR B O 1
ATOM 1564 N N . THR B 1 21 ? -13.374 32.200 59.645 1.00 66.90 23 THR B N 1
ATOM 1565 C CA . THR B 1 21 ? -14.209 33.378 59.896 1.00 67.27 23 THR B CA 1
ATOM 1566 C C . THR B 1 21 ? -14.471 34.117 58.578 1.00 74.04 23 THR B C 1
ATOM 1567 O O . THR B 1 21 ? -13.676 34.017 57.632 1.00 73.53 23 THR B O 1
ATOM 1571 N N . LEU B 1 22 ? -15.571 34.860 58.524 1.00 73.75 24 LEU B N 1
ATOM 1572 C CA . LEU B 1 22 ? -15.857 35.653 57.352 1.00 76.67 24 LEU B CA 1
ATOM 1573 C C . LEU B 1 22 ? -15.505 37.094 57.690 1.00 84.03 24 LEU B C 1
ATOM 1574 O O . LEU B 1 22 ? -16.097 37.686 58.599 1.00 84.44 24 LEU B O 1
ATOM 1579 N N . VAL B 1 23 ? -14.514 37.638 56.965 1.00 81.05 25 VAL B N 1
ATOM 1580 C CA . VAL B 1 23 ? -14.064 39.020 57.117 1.00 80.15 25 VAL B CA 1
ATOM 1581 C C . VAL B 1 23 ? -14.694 39.817 55.989 1.00 84.35 25 VAL B C 1
ATOM 1582 O O . VAL B 1 23 ? -14.568 39.428 54.831 1.00 83.32 25 VAL B O 1
ATOM 1586 N N . SER B 1 24 ? -15.428 40.880 56.340 1.00 82.32 26 SER B N 1
ATOM 1587 C CA . SER B 1 24 ? -16.130 41.738 55.392 1.00 85.12 26 SER B CA 1
ATOM 1588 C C . SER B 1 24 ? -15.919 43.219 55.725 1.00 93.05 26 SER B C 1
ATOM 1589 O O . SER B 1 24 ? -15.797 43.576 56.902 1.00 90.43 26 SER B O 1
ATOM 1592 N N . TRP B 1 25 ? -15.889 44.065 54.677 1.00 93.88 27 TRP B N 1
ATOM 1593 C CA . TRP B 1 25 ? -15.642 45.501 54.771 1.00 96.07 27 TRP B CA 1
ATOM 1594 C C . TRP B 1 25 ? -16.445 46.287 53.739 1.00 106.51 27 TRP B C 1
ATOM 1595 O O . TRP B 1 25 ? -16.963 45.684 52.797 1.00 107.72 27 TRP B O 1
ATOM 1606 N N . ALA B 1 26 ? -16.514 47.638 53.903 1.00 105.46 28 ALA B N 1
ATOM 1607 C CA . ALA B 1 26 ? -17.249 48.569 53.030 1.00 108.49 28 ALA B CA 1
ATOM 1608 C C . ALA B 1 26 ? -16.835 48.509 51.565 1.00 116.14 28 ALA B C 1
ATOM 1609 O O . ALA B 1 26 ? -15.641 48.502 51.249 1.00 114.10 28 ALA B O 1
ATOM 1611 N N . GLU B 1 27 ? -17.842 48.491 50.672 1.00 117.97 29 GLU B N 1
ATOM 1612 C CA . GLU B 1 27 ? -17.646 48.436 49.224 1.00 120.81 29 GLU B CA 1
ATOM 1613 C C . GLU B 1 27 ? -17.445 49.847 48.615 1.00 127.05 29 GLU B C 1
ATOM 1614 O O . GLU B 1 27 ? -18.394 50.643 48.576 1.00 127.89 29 GLU B O 1
ATOM 1620 N N . PRO B 1 28 ? -16.205 50.182 48.171 1.00 124.64 30 PRO B N 1
ATOM 1621 C CA . PRO B 1 28 ? -15.978 51.513 47.562 1.00 126.95 30 PRO B CA 1
ATOM 1622 C C . PRO B 1 28 ? -16.451 51.612 46.114 1.00 131.55 30 PRO B C 1
ATOM 1623 O O . PRO B 1 28 ? -15.983 50.868 45.246 1.00 131.15 30 PRO B O 1
ATOM 1627 N N . ALA B 1 29 ? -17.368 52.552 45.856 1.00 129.79 31 ALA B N 1
ATOM 1628 C CA . ALA B 1 29 ? -17.901 52.811 44.510 1.00 132.42 31 ALA B CA 1
ATOM 1629 C C . ALA B 1 29 ? -16.823 53.382 43.589 1.00 137.16 31 ALA B C 1
ATOM 1630 O O . ALA B 1 29 ? -16.705 52.956 42.440 1.00 139.10 31 ALA B O 1
ATOM 1632 N N . SER B 1 30 ? -16.008 54.298 44.141 1.00 132.42 32 SER B N 1
ATOM 1633 C CA . SER B 1 30 ? -14.927 55.081 43.529 1.00 133.73 32 SER B CA 1
ATOM 1634 C C . SER B 1 30 ? -14.052 54.492 42.395 1.00 137.21 32 SER B C 1
ATOM 1635 O O . SER B 1 30 ? -14.256 54.866 41.232 1.00 140.11 32 SER B O 1
ATOM 1638 N N . LYS B 1 31 ? -13.044 53.641 42.731 1.00 128.74 33 LYS B N 1
ATOM 1639 C CA . LYS B 1 31 ? -12.096 53.102 41.735 1.00 128.11 33 LYS B CA 1
ATOM 1640 C C . LYS B 1 31 ? -11.886 51.583 41.895 1.00 126.91 33 LYS B C 1
ATOM 1641 O O . LYS B 1 31 ? -12.752 50.900 42.447 1.00 124.48 33 LYS B O 1
ATOM 1647 N N . HIS B 1 32 ? -10.749 51.063 41.370 1.00 121.47 34 HIS B N 1
ATOM 1648 C CA . HIS B 1 32 ? -10.285 49.677 41.466 1.00 118.53 34 HIS B CA 1
ATOM 1649 C C . HIS B 1 32 ? -9.299 49.608 42.643 1.00 113.99 34 HIS B C 1
ATOM 1650 O O . HIS B 1 32 ? -8.408 50.461 42.744 1.00 111.86 34 HIS B O 1
ATOM 1657 N N . HIS B 1 33 ? -9.450 48.602 43.535 1.00 104.98 35 HIS B N 1
ATOM 1658 C CA . HIS B 1 33 ? -8.571 48.486 44.704 1.00 100.06 35 HIS B CA 1
ATOM 1659 C C . HIS B 1 33 ? -7.967 47.120 44.918 1.00 95.54 35 HIS B C 1
ATOM 1660 O O . HIS B 1 33 ? -8.583 46.104 44.609 1.00 94.03 35 HIS B O 1
ATOM 1667 N N . GLY B 1 34 ? -6.762 47.129 45.468 1.00 87.28 36 GLY B N 1
ATOM 1668 C CA . GLY B 1 34 ? -6.013 45.954 45.886 1.00 82.69 36 GLY B CA 1
ATOM 1669 C C . GLY B 1 34 ? -6.138 45.834 47.393 1.00 81.60 36 GLY B C 1
ATOM 1670 O O . GLY B 1 34 ? -6.446 46.830 48.062 1.00 78.61 36 GLY B O 1
ATOM 1671 N N . TYR B 1 35 ? -5.983 44.605 47.948 1.00 77.11 37 TYR B N 1
ATOM 1672 C CA . TYR B 1 35 ? -6.139 44.419 49.401 1.00 74.85 37 TYR B CA 1
ATOM 1673 C C . TYR B 1 35 ? -5.114 43.524 50.060 1.00 75.56 37 TYR B C 1
ATOM 1674 O O . TYR B 1 35 ? -4.650 42.554 49.459 1.00 72.63 37 TYR B O 1
ATOM 1683 N N . ILE B 1 36 ? -4.778 43.849 51.324 1.00 72.54 38 ILE B N 1
ATOM 1684 C CA . ILE B 1 36 ? -3.936 43.021 52.194 1.00 70.34 38 ILE B CA 1
ATOM 1685 C C . ILE B 1 36 ? -4.691 42.781 53.467 1.00 72.87 38 ILE B C 1
ATOM 1686 O O . ILE B 1 36 ? -5.097 43.739 54.146 1.00 72.29 38 ILE B O 1
ATOM 1691 N N . LEU B 1 37 ? -4.970 41.496 53.729 1.00 69.00 39 LEU B N 1
ATOM 1692 C CA . LEU B 1 37 ? -5.640 41.036 54.935 1.00 66.71 39 LEU B CA 1
ATOM 1693 C C . LEU B 1 37 ? -4.516 40.575 55.846 1.00 71.00 39 LEU B C 1
ATOM 1694 O O . LEU B 1 37 ? -3.623 39.812 55.444 1.00 68.00 39 LEU B O 1
ATOM 1699 N N . CYS B 1 38 ? -4.546 41.090 57.064 1.00 71.96 40 CYS B N 1
ATOM 1700 C CA . CYS B 1 38 ? -3.554 40.797 58.089 1.00 71.32 40 CYS B CA 1
ATOM 1701 C C . CYS B 1 38 ? -4.237 40.222 59.296 1.00 69.23 40 CYS B C 1
ATOM 1702 O O . CYS B 1 38 ? -5.271 40.746 59.719 1.00 68.85 40 CYS B O 1
ATOM 1705 N N . TYR B 1 39 ? -3.640 39.187 59.894 1.00 62.69 41 TYR B N 1
ATOM 1706 C CA . TYR B 1 39 ? -4.186 38.610 61.128 1.00 61.40 41 TYR B CA 1
ATOM 1707 C C . TYR B 1 39 ? -3.143 37.983 62.014 1.00 63.85 41 TYR B C 1
ATOM 1708 O O . TYR B 1 39 ? -2.109 37.508 61.528 1.00 62.82 41 TYR B O 1
ATOM 1717 N N . LYS B 1 40 ? -3.433 37.949 63.318 1.00 60.51 42 LYS B N 1
ATOM 1718 C CA . LYS B 1 40 ? -2.567 37.276 64.298 1.00 60.82 42 LYS B CA 1
ATOM 1719 C C . LYS B 1 40 ? -3.371 36.779 65.501 1.00 65.36 42 LYS B C 1
ATOM 1720 O O . LYS B 1 40 ? -4.445 37.288 65.765 1.00 65.79 42 LYS B O 1
ATOM 1726 N N . LYS B 1 41 ? -2.815 35.843 66.260 1.00 63.38 43 LYS B N 1
ATOM 1727 C CA . LYS B 1 41 ? -3.417 35.355 67.499 1.00 63.27 43 LYS B CA 1
ATOM 1728 C C . LYS B 1 41 ? -3.361 36.488 68.511 1.00 72.37 43 LYS B C 1
ATOM 1729 O O . LYS B 1 41 ? -2.328 37.128 68.629 1.00 72.79 43 LYS B O 1
ATOM 1735 N N . THR B 1 42 ? -4.474 36.795 69.166 1.00 74.52 44 THR B N 1
ATOM 1736 C CA . THR B 1 42 ? -4.515 37.837 70.203 1.00 77.94 44 THR B CA 1
ATOM 1737 C C . THR B 1 42 ? -3.978 37.177 71.480 1.00 87.78 44 THR B C 1
ATOM 1738 O O . THR B 1 42 ? -4.591 36.255 72.013 1.00 86.38 44 THR B O 1
ATOM 1742 N N . PRO B 1 43 ? -2.791 37.561 71.951 1.00 90.28 45 PRO B N 1
ATOM 1743 C CA . PRO B 1 43 ? -2.278 36.899 73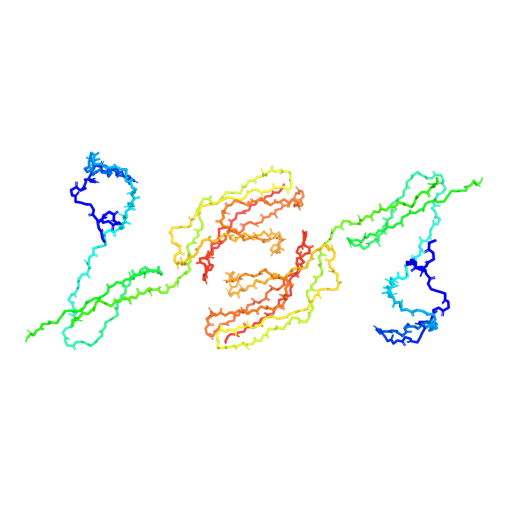.160 1.00 90.46 45 PRO B CA 1
ATOM 1744 C C . PRO B 1 43 ? -2.799 37.616 74.403 1.00 91.16 45 PRO B C 1
ATOM 1745 O O . PRO B 1 43 ? -2.979 38.839 74.405 1.00 89.73 45 PRO B O 1
ATOM 1749 N N . SER B 1 44 ? -3.062 36.860 75.448 1.00 86.35 46 SER B N 1
ATOM 1750 C CA . SER B 1 44 ? -3.555 37.455 76.696 1.00 86.17 46 SER B CA 1
ATOM 1751 C C . SER B 1 44 ? -2.396 37.635 77.670 1.00 84.93 46 SER B C 1
ATOM 1752 O O . SER B 1 44 ? -1.602 36.695 77.859 1.00 83.73 46 SER B O 1
ATOM 1755 N N . GLU B 1 45 ? -2.266 38.861 78.239 1.00 78.20 47 GLU B N 1
ATOM 1756 C CA . GLU B 1 45 ? -1.247 39.199 79.241 1.00 76.65 47 GLU B CA 1
ATOM 1757 C C . GLU B 1 45 ? -1.498 38.375 80.521 1.00 77.14 47 GLU B C 1
ATOM 1758 O O . GLU B 1 45 ? -2.645 38.144 80.882 1.00 77.58 47 GLU B O 1
ATOM 1764 N N . LYS B 1 46 ? -0.435 37.838 81.122 1.00 70.71 48 LYS B N 1
ATOM 1765 C CA . LYS B 1 46 ? -0.477 37.064 82.368 1.00 70.05 48 LYS B CA 1
ATOM 1766 C C . LYS B 1 46 ? 0.375 37.863 83.368 1.00 71.93 48 LYS B C 1
ATOM 1767 O O . LYS B 1 46 ? 1.583 38.028 83.179 1.00 69.46 48 LYS B O 1
ATOM 1773 N N . CYS B 1 47 ? -0.277 38.435 84.367 1.00 70.50 49 CYS B N 1
ATOM 1774 C CA . CYS B 1 47 ? 0.365 39.253 85.403 1.00 72.45 49 CYS B CA 1
ATOM 1775 C C . CYS B 1 47 ? 0.485 38.486 86.723 1.00 79.82 49 CYS B C 1
ATOM 1776 O O . CYS B 1 47 ? -0.392 37.687 87.056 1.00 79.87 49 CYS B O 1
ATOM 1779 N N . GLU B 1 48 ? 1.546 38.752 87.491 1.00 78.44 50 GLU B N 1
ATOM 1780 C CA . GLU B 1 48 ? 1.705 38.177 88.831 1.00 79.56 50 GLU B CA 1
ATOM 1781 C C . GLU B 1 48 ? 2.406 39.111 89.832 1.00 84.53 50 GLU B C 1
ATOM 1782 O O . GLU B 1 48 ? 3.316 39.843 89.458 1.00 85.15 50 GLU B O 1
ATOM 1788 N N . ASN B 1 49 ? 1.994 39.079 91.095 1.00 83.25 51 ASN B N 1
ATOM 1789 C CA . ASN B 1 49 ? 2.665 39.895 92.112 1.00 85.96 51 ASN B CA 1
ATOM 1790 C C . ASN B 1 49 ? 3.856 39.093 92.605 1.00 91.75 51 ASN B C 1
ATOM 1791 O O . ASN B 1 49 ? 3.707 37.914 92.963 1.00 91.97 51 ASN B O 1
ATOM 1796 N N . LEU B 1 50 ? 5.058 39.686 92.522 1.00 87.90 52 LEU B N 1
ATOM 1797 C CA . LEU B 1 50 ? 6.283 39.016 92.963 1.00 87.72 52 LEU B CA 1
ATOM 1798 C C . LEU B 1 50 ? 6.452 39.304 94.444 1.00 96.38 52 LEU B C 1
ATOM 1799 O O . LEU B 1 50 ? 5.529 39.823 95.081 1.00 98.48 52 LEU B O 1
ATOM 1804 N N . ALA B 1 51 ? 7.601 38.951 95.011 1.00 95.22 53 ALA B N 1
ATOM 1805 C CA . ALA B 1 51 ? 7.882 39.239 96.414 1.00 98.87 53 ALA B CA 1
ATOM 1806 C C . ALA B 1 51 ? 8.346 40.693 96.448 1.00 107.75 53 ALA B C 1
ATOM 1807 O O . ALA B 1 51 ? 8.874 41.187 95.455 1.00 107.97 53 ALA B O 1
ATOM 1809 N N . ASN B 1 52 ? 8.105 41.392 97.543 1.00 108.07 54 ASN B N 1
ATOM 1810 C CA . ASN B 1 52 ? 8.516 42.788 97.708 1.00 109.83 54 ASN B CA 1
ATOM 1811 C C . ASN B 1 52 ? 10.055 42.899 97.703 1.00 116.25 54 ASN B C 1
ATOM 1812 O O . ASN B 1 52 ? 10.747 41.941 98.072 1.00 116.23 54 ASN B O 1
ATOM 1817 N N . ASP B 1 53 ? 10.575 44.065 97.272 1.00 113.54 55 ASP B N 1
ATOM 1818 C CA . ASP B 1 53 ? 12.004 44.408 97.239 1.00 114.38 55 ASP B CA 1
ATOM 1819 C C . ASP B 1 53 ? 12.942 43.387 96.623 1.00 117.87 55 ASP B C 1
ATOM 1820 O O . ASP B 1 53 ? 13.973 43.052 97.211 1.00 120.67 55 ASP B O 1
ATOM 1825 N N . VAL B 1 54 ? 12.581 42.893 95.441 1.00 110.48 56 VAL B N 1
ATOM 1826 C CA . VAL B 1 54 ? 13.394 41.956 94.674 1.00 107.27 56 VAL B CA 1
ATOM 1827 C C . VAL B 1 54 ? 13.903 42.673 93.416 1.00 107.68 56 VAL B C 1
ATOM 1828 O O . VAL B 1 54 ? 13.272 43.623 92.952 1.00 104.13 56 VAL B O 1
ATOM 1832 N N . ASN B 1 55 ? 15.053 42.234 92.886 1.00 105.58 57 ASN B N 1
ATOM 1833 C CA . ASN B 1 55 ? 15.710 42.864 91.740 1.00 104.84 57 ASN B CA 1
ATOM 1834 C C . ASN B 1 55 ? 15.605 42.040 90.450 1.00 104.84 57 ASN B C 1
ATOM 1835 O O . ASN B 1 55 ? 15.840 42.542 89.339 1.00 103.69 57 ASN B O 1
ATOM 1840 N N . SER B 1 56 ? 15.284 40.764 90.605 1.00 98.44 58 SER B N 1
ATOM 1841 C CA . SER B 1 56 ? 15.185 39.846 89.486 1.00 93.98 58 SER B CA 1
ATOM 1842 C C . SER B 1 56 ? 14.145 38.770 89.758 1.00 94.32 58 SER B C 1
ATOM 1843 O O . SER B 1 56 ? 13.726 38.577 90.909 1.00 93.72 58 SER B O 1
ATOM 1846 N N . PHE B 1 57 ? 13.763 38.031 88.692 1.00 87.44 59 PHE B N 1
ATOM 1847 C CA . PHE B 1 57 ? 12.789 36.956 88.802 1.00 84.31 59 PHE B CA 1
ATOM 1848 C C . PHE B 1 57 ? 12.941 35.980 87.671 1.00 88.55 59 PHE B C 1
ATOM 1849 O O . PHE B 1 57 ? 13.107 36.391 86.518 1.00 88.71 59 PHE B O 1
ATOM 1857 N N . GLU B 1 58 ? 12.876 34.679 88.004 1.00 84.66 60 GLU B N 1
ATOM 1858 C CA . GLU B 1 58 ? 12.967 33.591 87.039 1.00 81.69 60 GLU B CA 1
ATOM 1859 C C . GLU B 1 58 ? 11.558 33.229 86.586 1.00 82.88 60 GLU B C 1
ATOM 1860 O O . GLU B 1 58 ? 10.765 32.695 87.374 1.00 82.19 60 GLU B O 1
ATOM 1866 N N . VAL B 1 59 ? 11.236 33.571 85.320 1.00 77.24 61 VAL B N 1
ATOM 1867 C CA . VAL B 1 59 ? 9.946 33.233 84.699 1.00 73.98 61 VAL B CA 1
ATOM 1868 C C . VAL B 1 59 ? 10.129 31.809 84.204 1.00 74.99 61 VAL B C 1
ATOM 1869 O O . VAL B 1 59 ? 11.054 31.557 83.446 1.00 73.52 61 VAL B O 1
ATOM 1873 N N . LYS B 1 60 ? 9.305 30.884 84.700 1.00 71.89 62 LYS B N 1
ATOM 1874 C CA . LYS B 1 60 ? 9.382 29.441 84.419 1.00 70.90 62 LYS B CA 1
ATOM 1875 C C . LYS B 1 60 ? 8.142 28.946 83.654 1.00 73.31 62 LYS B C 1
ATOM 1876 O O . LYS B 1 60 ? 7.205 29.712 83.436 1.00 72.41 62 LYS B O 1
ATOM 1882 N N . ASN B 1 61 ? 8.153 27.673 83.238 1.00 71.34 63 ASN B N 1
ATOM 1883 C CA . ASN B 1 61 ? 7.053 26.989 82.537 1.00 69.98 63 ASN B CA 1
ATOM 1884 C C . ASN B 1 61 ? 6.674 27.613 81.194 1.00 71.54 63 ASN B C 1
ATOM 1885 O O . ASN B 1 61 ? 5.490 27.655 80.832 1.00 72.75 63 ASN B O 1
ATOM 1890 N N . LEU B 1 62 ? 7.680 28.097 80.447 1.00 64.45 64 LEU B N 1
ATOM 1891 C CA . LEU B 1 62 ? 7.431 28.706 79.136 1.00 60.53 64 LEU B CA 1
ATOM 1892 C C . LEU B 1 62 ? 7.538 27.636 78.074 1.00 63.70 64 LEU B C 1
ATOM 1893 O O . LEU B 1 62 ? 8.064 26.555 78.362 1.00 64.34 64 LEU B O 1
ATOM 1898 N N . ARG B 1 63 ? 7.000 27.880 76.873 1.00 61.19 65 ARG B N 1
ATOM 1899 C CA . ARG B 1 63 ? 7.114 26.886 75.791 1.00 61.44 65 ARG B CA 1
ATOM 1900 C C . ARG B 1 63 ? 8.452 27.098 75.072 1.00 63.90 65 ARG B C 1
ATOM 1901 O O . ARG B 1 63 ? 8.867 28.249 74.893 1.00 61.64 65 ARG B O 1
ATOM 1909 N N . PRO B 1 64 ? 9.104 26.024 74.550 1.00 62.38 66 PRO B N 1
ATOM 1910 C CA . PRO B 1 64 ? 10.362 26.224 73.797 1.00 59.88 66 PRO B CA 1
ATOM 1911 C C . PRO B 1 64 ? 10.143 26.924 72.473 1.00 61.53 66 PRO B C 1
ATOM 1912 O O . PRO B 1 64 ? 9.043 26.871 71.905 1.00 60.41 66 PRO B O 1
ATOM 1916 N N . TYR B 1 65 ? 11.180 27.661 72.032 1.00 57.49 67 TYR B N 1
ATOM 1917 C CA . TYR B 1 65 ? 11.230 28.433 70.789 1.00 55.78 67 TYR B CA 1
ATOM 1918 C C . TYR B 1 65 ? 10.008 29.354 70.555 1.00 62.41 67 TYR B C 1
ATOM 1919 O O . TYR B 1 65 ? 9.447 29.438 69.460 1.00 62.34 67 TYR B O 1
ATOM 1928 N N . THR B 1 66 ? 9.578 30.031 71.624 1.00 61.66 68 THR B N 1
ATOM 1929 C CA . THR B 1 66 ? 8.438 30.932 71.600 1.00 59.93 68 THR B CA 1
ATOM 1930 C C . THR B 1 66 ? 8.912 32.341 71.930 1.00 63.33 68 THR B C 1
ATOM 1931 O O . THR B 1 66 ? 9.730 32.524 72.825 1.00 61.96 68 THR B O 1
ATOM 1935 N N . GLU B 1 67 ? 8.422 33.319 71.169 1.00 61.68 69 GLU B N 1
ATOM 1936 C CA . GLU B 1 67 ? 8.662 34.744 71.391 1.00 63.68 69 GLU B CA 1
ATOM 1937 C C . GLU B 1 67 ? 7.715 35.222 72.480 1.00 67.55 69 GLU B C 1
ATOM 1938 O O . GLU B 1 67 ? 6.517 34.911 72.443 1.00 67.48 69 GLU B O 1
ATOM 1944 N N . TYR B 1 68 ? 8.258 35.955 73.465 1.00 63.16 70 TYR B N 1
ATOM 1945 C CA . TYR B 1 68 ? 7.493 36.519 74.556 1.00 61.39 70 TYR B CA 1
ATOM 1946 C C . TYR B 1 68 ? 7.822 37.981 74.776 1.00 67.77 70 TYR B C 1
ATOM 1947 O O . TYR B 1 68 ? 8.897 38.459 74.404 1.00 68.16 70 TYR B O 1
ATOM 1956 N N . THR B 1 69 ? 6.918 38.672 75.458 1.00 65.93 71 THR B N 1
ATOM 1957 C CA . THR B 1 69 ? 7.133 40.058 75.840 1.00 68.43 71 THR B CA 1
ATOM 1958 C C . THR B 1 69 ? 6.813 40.226 77.292 1.00 72.71 71 THR B C 1
ATOM 1959 O O . THR B 1 69 ? 5.817 39.663 77.748 1.00 71.25 71 THR B O 1
ATOM 1963 N N . VAL B 1 70 ? 7.723 40.914 78.033 1.00 70.51 72 VAL B N 1
ATOM 1964 C CA . VAL B 1 70 ? 7.652 41.167 79.476 1.00 71.15 72 VAL B CA 1
ATOM 1965 C C . VAL B 1 70 ? 7.591 42.646 79.726 1.00 76.34 72 VAL B C 1
ATOM 1966 O O . VAL B 1 70 ? 8.174 43.419 78.965 1.00 77.42 72 VAL B O 1
ATOM 1970 N N . SER B 1 71 ? 6.995 43.020 80.873 1.00 72.22 73 SER B N 1
ATOM 1971 C CA . SER B 1 71 ? 6.912 44.368 81.437 1.00 72.61 73 SER B CA 1
ATOM 1972 C C . SER B 1 71 ? 6.817 44.284 82.964 1.00 75.97 73 SER B C 1
ATOM 1973 O O . SER B 1 71 ? 6.264 43.321 83.519 1.00 72.52 73 SER B O 1
ATOM 1976 N N . LEU B 1 72 ? 7.447 45.248 83.640 1.00 76.40 74 LEU B N 1
ATOM 1977 C CA . LEU B 1 72 ? 7.404 45.310 85.103 1.00 78.58 74 LEU B CA 1
ATOM 1978 C C . LEU B 1 72 ? 6.782 46.544 85.602 1.00 81.02 74 LEU B C 1
ATOM 1979 O O . LEU B 1 72 ? 6.972 47.600 85.011 1.00 79.86 74 LEU B O 1
ATOM 1984 N N . PHE B 1 73 ? 6.002 46.411 86.677 1.00 78.90 75 PHE B N 1
ATOM 1985 C CA . PHE B 1 73 ? 5.298 47.523 87.329 1.00 80.04 75 PHE B CA 1
ATOM 1986 C C . PHE B 1 73 ? 5.674 47.577 88.782 1.00 86.63 75 PHE B C 1
ATOM 1987 O O . PHE B 1 73 ? 5.658 46.547 89.448 1.00 87.23 75 PHE B O 1
ATOM 1995 N N . ALA B 1 74 ? 6.079 48.759 89.257 1.00 85.12 76 ALA B N 1
ATOM 1996 C CA . ALA B 1 74 ? 6.486 48.979 90.640 1.00 86.88 76 ALA B CA 1
ATOM 1997 C C . ALA B 1 74 ? 5.546 49.926 91.303 1.00 91.76 76 ALA B C 1
ATOM 1998 O O . ALA B 1 74 ? 5.005 50.811 90.655 1.00 91.26 76 ALA B O 1
ATOM 2000 N N . TYR B 1 75 ? 5.348 49.748 92.604 1.00 90.97 77 TYR B N 1
ATOM 2001 C CA . TYR B 1 75 ? 4.536 50.628 93.438 1.00 92.83 77 TYR B CA 1
ATOM 2002 C C . TYR B 1 75 ? 5.146 50.679 94.817 1.00 98.99 77 TYR B C 1
ATOM 2003 O O . TYR B 1 75 ? 5.711 49.683 95.267 1.00 98.90 77 TYR B O 1
ATOM 2012 N N . VAL B 1 76 ? 5.046 51.829 95.480 1.00 98.55 78 VAL B N 1
ATOM 2013 C CA . VAL B 1 76 ? 5.578 52.048 96.824 1.00 102.28 78 VAL B CA 1
ATOM 2014 C C . VAL B 1 76 ? 4.658 51.445 97.915 1.00 108.03 78 VAL B C 1
ATOM 2015 O O . VAL B 1 76 ? 3.463 51.764 97.988 1.00 104.76 78 VAL B O 1
ATOM 2019 N N . ILE B 1 7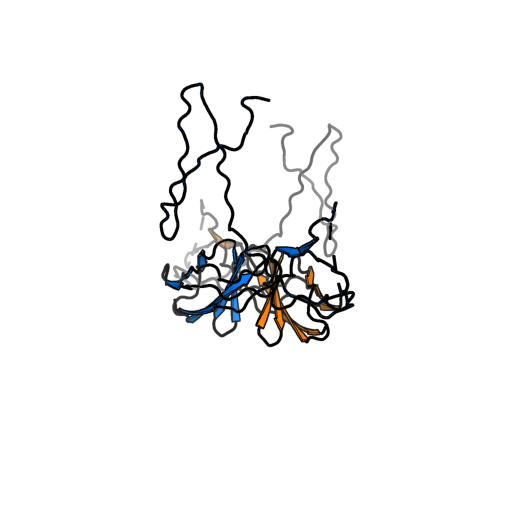7 ? 5.236 50.560 98.746 1.00 107.67 79 ILE B N 1
ATOM 2020 C CA . ILE B 1 77 ? 4.531 49.861 99.831 1.00 120.93 79 ILE B CA 1
ATOM 2021 C C . ILE B 1 77 ? 4.733 50.462 101.223 1.00 141.84 79 ILE B C 1
ATOM 2022 O O . ILE B 1 77 ? 5.422 51.466 101.375 1.00 117.67 79 ILE B O 1
ATOM 2027 N N . PRO B 1 85 ? 10.443 56.932 77.765 1.00 114.02 87 PRO B N 1
ATOM 2028 C CA . PRO B 1 85 ? 9.297 56.009 77.827 1.00 110.70 87 PRO B CA 1
ATOM 2029 C C . PRO B 1 85 ? 9.734 54.558 78.030 1.00 110.02 87 PRO B C 1
ATOM 2030 O O . PRO B 1 85 ? 10.626 54.077 77.318 1.00 108.94 87 PRO B O 1
ATOM 2034 N N . ALA B 1 86 ? 9.121 53.871 79.023 1.00 103.21 88 ALA B N 1
ATOM 2035 C CA . ALA B 1 86 ? 9.420 52.475 79.350 1.00 99.53 88 ALA B CA 1
ATOM 2036 C C . ALA B 1 86 ? 8.971 51.575 78.210 1.00 99.50 88 ALA B C 1
ATOM 2037 O O . ALA B 1 86 ? 7.824 51.657 77.754 1.00 97.52 88 ALA B O 1
ATOM 2039 N N . LYS B 1 87 ? 9.898 50.746 77.719 1.00 94.62 89 LYS B N 1
ATOM 2040 C CA . LYS B 1 87 ? 9.636 49.849 76.603 1.00 91.38 89 LYS B CA 1
ATOM 2041 C C . LYS B 1 87 ? 9.434 48.425 77.105 1.00 93.75 89 LYS B C 1
ATOM 2042 O O . LYS B 1 87 ? 9.980 48.043 78.154 1.00 94.67 89 LYS B O 1
ATOM 2048 N N . ASP B 1 88 ? 8.633 47.643 76.357 1.00 86.63 90 ASP B N 1
ATOM 2049 C CA . ASP B 1 88 ? 8.401 46.229 76.635 1.00 83.04 90 ASP B CA 1
ATOM 2050 C C . ASP B 1 88 ? 9.682 45.498 76.290 1.00 85.43 90 ASP B C 1
ATOM 2051 O O . ASP B 1 88 ? 10.394 45.898 75.355 1.00 84.80 90 ASP B O 1
ATOM 2056 N N . CYS B 1 89 ? 9.994 44.449 77.056 1.00 80.73 91 CYS B N 1
ATOM 2057 C CA . CYS B 1 89 ? 11.193 43.688 76.818 1.00 80.61 91 C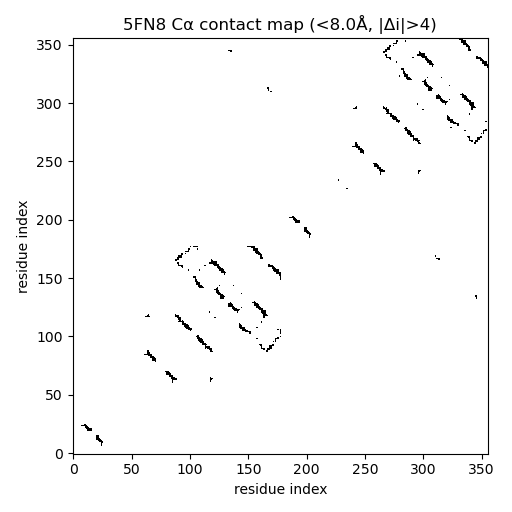YS B CA 1
ATOM 2058 C C . CYS B 1 89 ? 10.855 42.379 76.092 1.00 79.77 91 CYS B C 1
ATOM 2059 O O . CYS B 1 89 ? 9.999 41.620 76.545 1.00 77.41 91 CYS B O 1
ATOM 2062 N N . ASN B 1 90 ? 11.479 42.164 74.930 1.00 74.49 92 ASN B N 1
ATOM 2063 C CA . ASN B 1 90 ? 11.210 40.986 74.093 1.00 71.27 92 ASN B CA 1
ATOM 2064 C C . ASN B 1 90 ? 12.326 39.972 74.176 1.00 71.66 92 ASN B C 1
ATOM 2065 O O . ASN B 1 90 ? 13.503 40.334 74.196 1.00 71.79 92 ASN B O 1
ATOM 2070 N N . PHE B 1 91 ? 11.941 38.701 74.253 1.00 65.12 93 PHE B N 1
ATOM 2071 C CA . PHE B 1 91 ? 12.857 37.567 74.298 1.00 64.26 93 PHE B CA 1
ATOM 2072 C C . PHE B 1 91 ? 12.220 36.347 73.601 1.00 67.99 93 PHE B C 1
ATOM 2073 O O . PHE B 1 91 ? 11.029 36.348 73.266 1.00 66.32 93 PHE B O 1
ATOM 2081 N N . ARG B 1 92 ? 13.037 35.332 73.355 1.00 65.41 94 ARG B N 1
ATOM 2082 C CA . ARG B 1 92 ? 12.622 34.072 72.763 1.00 62.31 94 ARG B CA 1
ATOM 2083 C C . ARG B 1 92 ? 13.259 32.965 73.541 1.00 64.53 94 ARG B C 1
ATOM 2084 O O . ARG B 1 92 ? 14.456 33.021 73.804 1.00 63.99 94 ARG B O 1
ATOM 2092 N N . THR B 1 93 ? 12.462 31.971 73.951 1.00 60.31 95 THR B N 1
ATOM 2093 C CA . THR B 1 93 ? 13.005 30.806 74.641 1.00 59.85 95 THR B CA 1
ATOM 2094 C C . THR B 1 93 ? 13.861 29.991 73.615 1.00 64.67 95 THR B C 1
ATOM 2095 O O . THR B 1 93 ? 13.662 30.072 72.380 1.00 62.99 95 THR B O 1
ATOM 2099 N N . LYS B 1 94 ? 14.857 29.279 74.136 1.00 61.63 96 LYS B N 1
ATOM 2100 C CA . LYS B 1 94 ? 15.729 28.465 73.300 1.00 60.74 96 LYS B CA 1
ATOM 2101 C C . LYS B 1 94 ? 14.926 27.255 72.779 1.00 65.00 96 LYS B C 1
ATOM 2102 O O . LYS B 1 94 ? 13.839 26.942 73.314 1.00 64.65 96 LYS B O 1
ATOM 2108 N N . ALA B 1 95 ? 15.436 26.612 71.703 1.00 60.48 97 ALA B N 1
ATOM 2109 C CA . ALA B 1 95 ? 14.821 25.428 71.128 1.00 58.22 97 ALA B CA 1
ATOM 2110 C C . ALA B 1 95 ? 14.992 24.226 72.056 1.00 63.67 97 ALA B C 1
ATOM 2111 O O . ALA B 1 95 ? 15.890 24.193 72.914 1.00 63.98 97 ALA B O 1
ATOM 2113 N N . ALA B 1 96 ? 14.109 23.244 71.904 1.00 60.69 98 ALA B N 1
ATOM 2114 C CA . ALA B 1 96 ? 14.206 22.004 72.666 1.00 61.07 98 ALA B CA 1
ATOM 2115 C C . ALA B 1 96 ? 14.039 20.807 71.699 1.00 62.41 98 ALA B C 1
ATOM 2116 O O . ALA B 1 96 ? 13.806 20.997 70.496 1.00 59.84 98 ALA B O 1
ATOM 2118 N N . ARG B 1 97 ? 14.182 19.566 72.217 1.00 58.94 99 ARG B N 1
ATOM 2119 C CA . ARG B 1 97 ? 13.985 18.359 71.423 1.00 56.67 99 ARG B CA 1
ATOM 2120 C C . ARG B 1 97 ? 12.511 18.319 71.040 1.00 60.25 99 ARG B C 1
ATOM 2121 O O . ARG B 1 97 ? 11.647 18.594 71.885 1.00 57.96 99 ARG B O 1
ATOM 2129 N N . PRO B 1 98 ? 12.187 18.056 69.754 1.00 56.56 100 PRO B N 1
ATOM 2130 C CA . PRO B 1 98 ? 10.768 17.952 69.380 1.00 55.74 100 PRO B CA 1
ATOM 2131 C C . PRO B 1 98 ? 10.197 16.639 69.967 1.00 61.63 100 PRO B C 1
ATOM 2132 O O . PRO B 1 98 ? 10.931 15.820 70.559 1.00 60.90 100 PRO B O 1
ATOM 2136 N N . GLY B 1 99 ? 8.919 16.394 69.716 1.00 58.10 101 GLY B N 1
ATOM 2137 C CA . GLY B 1 99 ? 8.310 15.136 70.109 1.00 57.83 101 GLY B CA 1
ATOM 2138 C C . GLY B 1 99 ? 8.452 14.104 69.005 1.00 60.71 101 GLY B C 1
ATOM 2139 O O . GLY B 1 99 ? 9.150 14.328 68.016 1.00 60.62 101 GLY B O 1
ATOM 2140 N N . LYS B 1 100 ? 7.800 12.959 69.176 1.00 58.15 102 LYS B N 1
ATOM 2141 C CA . LYS B 1 100 ? 7.814 11.880 68.201 1.00 57.70 102 LYS B CA 1
ATOM 2142 C C . LYS B 1 100 ? 6.757 12.128 67.141 1.00 61.81 102 LYS B C 1
ATOM 2143 O O . LYS B 1 100 ? 5.783 12.797 67.389 1.00 60.97 102 LYS B O 1
ATOM 2149 N N . VAL B 1 101 ? 6.952 11.587 65.961 1.00 62.42 103 VAL B N 1
ATOM 2150 C CA . VAL B 1 101 ? 6.019 11.713 64.854 1.00 62.94 103 VAL B CA 1
ATOM 2151 C C . VAL B 1 101 ? 4.732 10.932 65.191 1.00 69.76 103 VAL B C 1
ATOM 2152 O O . VAL B 1 101 ? 4.761 9.960 65.965 1.00 68.72 103 VAL B O 1
ATOM 2156 N N . ASN B 1 102 ? 3.619 11.343 64.597 1.00 69.87 104 ASN B N 1
ATOM 2157 C CA . ASN B 1 102 ? 2.338 10.687 64.838 1.00 71.52 104 ASN B CA 1
ATOM 2158 C C . ASN B 1 102 ? 1.876 9.928 63.622 1.00 77.48 104 ASN B C 1
ATOM 2159 O O . ASN B 1 102 ? 2.062 10.390 62.502 1.00 78.21 104 ASN B O 1
ATOM 2164 N N . GLY B 1 103 ? 1.256 8.786 63.866 1.00 76.05 105 GLY B N 1
ATOM 2165 C CA . GLY B 1 103 ? 0.649 7.939 62.848 1.00 77.33 105 GLY B CA 1
ATOM 2166 C C . GLY B 1 103 ? 1.603 7.337 61.850 1.00 80.44 105 GLY B C 1
ATOM 2167 O O . GLY B 1 103 ? 1.322 7.352 60.643 1.00 79.94 105 GLY B O 1
ATOM 2168 N N . MET B 1 104 ? 2.733 6.792 62.354 1.00 75.84 106 MET B N 1
ATOM 2169 C CA . MET B 1 104 ? 3.735 6.178 61.487 1.00 74.71 106 MET B CA 1
ATOM 2170 C C . MET B 1 104 ? 3.213 4.870 60.918 1.00 82.96 106 MET B C 1
ATOM 2171 O O . MET B 1 104 ? 2.900 3.932 61.672 1.00 84.10 106 MET B O 1
ATOM 2176 N N . LYS B 1 105 ? 3.075 4.836 59.587 1.00 81.27 107 LYS B N 1
ATOM 2177 C CA . LYS B 1 105 ? 2.591 3.664 58.868 1.00 83.37 107 LYS B CA 1
ATOM 2178 C C . LYS B 1 105 ? 3.632 3.124 57.905 1.00 89.28 107 LYS B C 1
ATOM 2179 O O . LYS B 1 105 ? 4.149 3.849 57.051 1.00 87.80 107 LYS B O 1
ATOM 2185 N N . THR B 1 106 ? 3.922 1.835 58.045 1.00 88.59 108 THR B N 1
ATOM 2186 C CA . THR B 1 106 ? 4.858 1.089 57.208 1.00 89.22 108 THR B CA 1
ATOM 2187 C C . THR B 1 106 ? 4.043 0.140 56.325 1.00 95.53 108 THR B C 1
ATOM 2188 O O . THR B 1 106 ? 3.214 -0.610 56.843 1.00 96.07 108 THR B O 1
ATOM 2192 N N . SER B 1 107 ? 4.229 0.210 54.993 1.00 94.01 109 SER B N 1
ATOM 2193 C CA . SER B 1 107 ? 3.475 -0.626 54.040 1.00 96.05 109 SER B CA 1
ATOM 2194 C C . SER B 1 107 ? 4.313 -1.151 52.849 1.00 100.44 109 SER B C 1
ATOM 2195 O O . SER B 1 107 ? 5.217 -0.452 52.396 1.00 99.41 109 SER B O 1
ATOM 2198 N N . ARG B 1 108 ? 3.973 -2.347 52.307 1.00 98.45 110 ARG B N 1
ATOM 2199 C CA . ARG B 1 108 ? 4.660 -2.896 51.129 1.00 99.21 110 ARG B CA 1
ATOM 2200 C C . ARG B 1 108 ? 4.212 -2.167 49.855 1.00 102.70 110 ARG B C 1
ATOM 2201 O O . ARG B 1 108 ? 3.019 -2.126 49.564 1.00 104.31 110 ARG B O 1
ATOM 2209 N N . ALA B 1 109 ? 5.164 -1.544 49.135 1.00 96.62 111 ALA B N 1
ATOM 2210 C CA . ALA B 1 109 ? 4.895 -0.817 47.891 1.00 96.32 111 ALA B CA 1
ATOM 2211 C C . ALA B 1 109 ? 4.980 -1.759 46.690 1.00 100.59 111 ALA B C 1
ATOM 2212 O O . ALA B 1 109 ? 4.231 -1.594 45.728 1.00 101.56 111 ALA B O 1
ATOM 2214 N N . SER B 1 110 ? 5.899 -2.744 46.771 1.00 95.95 112 SER B N 1
ATOM 2215 C CA . SER B 1 110 ? 6.190 -3.798 45.798 1.00 96.97 112 SER B CA 1
ATOM 2216 C C . SER B 1 110 ? 6.816 -5.001 46.550 1.00 101.74 112 SER B C 1
ATOM 2217 O O . SER B 1 110 ? 6.697 -5.083 47.779 1.00 98.74 112 SER B O 1
ATOM 2220 N N . ASP B 1 111 ? 7.456 -5.934 45.815 1.00 102.72 113 ASP B N 1
ATOM 2221 C CA . ASP B 1 111 ? 8.098 -7.129 46.373 1.00 103.91 113 ASP B CA 1
ATOM 2222 C C . ASP B 1 111 ? 9.307 -6.772 47.267 1.00 105.48 113 ASP B C 1
ATOM 2223 O O . ASP B 1 111 ? 9.447 -7.331 48.362 1.00 105.33 113 ASP B O 1
ATOM 2228 N N . ASN B 1 112 ? 10.152 -5.820 46.808 1.00 99.06 114 ASN B N 1
ATOM 2229 C CA . ASN B 1 112 ? 11.351 -5.358 47.521 1.00 95.47 114 ASN B CA 1
ATOM 2230 C C . ASN B 1 112 ? 11.325 -3.812 47.840 1.00 94.74 114 ASN B C 1
ATOM 2231 O O . ASN B 1 112 ? 12.378 -3.189 48.002 1.00 92.43 114 ASN B O 1
ATOM 2236 N N . SER B 1 113 ? 10.109 -3.226 47.904 1.00 90.09 115 SER B N 1
ATOM 2237 C CA . SER B 1 113 ? 9.808 -1.801 48.095 1.00 87.91 115 SER B CA 1
ATOM 2238 C C . SER B 1 113 ? 8.857 -1.602 49.301 1.00 89.44 115 SER B C 1
ATOM 2239 O O . SER B 1 113 ? 7.880 -2.342 49.423 1.00 90.45 115 SER B O 1
ATOM 2242 N N . ILE B 1 114 ? 9.148 -0.607 50.175 1.00 81.86 116 ILE B N 1
ATOM 2243 C CA . ILE B 1 114 ? 8.382 -0.237 51.383 1.00 79.04 116 ILE B CA 1
ATOM 2244 C C . ILE B 1 114 ? 8.096 1.254 51.363 1.00 80.63 116 ILE B C 1
ATOM 2245 O O . ILE B 1 114 ? 8.979 2.060 51.088 1.00 77.68 116 ILE B O 1
ATOM 2250 N N . ASN B 1 115 ? 6.866 1.618 51.690 1.00 80.00 117 ASN B N 1
ATOM 2251 C CA . ASN B 1 115 ? 6.424 3.008 51.798 1.00 79.13 117 ASN B CA 1
ATOM 2252 C C . ASN B 1 115 ? 6.262 3.329 53.288 1.00 78.76 117 ASN B C 1
ATOM 2253 O O . ASN B 1 115 ? 5.707 2.508 54.039 1.00 77.05 117 ASN B O 1
ATOM 2258 N N . VAL B 1 116 ? 6.831 4.486 53.725 1.00 72.68 118 VAL B N 1
ATOM 2259 C CA . VAL B 1 116 ? 6.790 4.949 55.110 1.00 69.91 118 VAL B CA 1
ATOM 2260 C C . VAL B 1 116 ? 6.122 6.339 55.157 1.00 74.31 118 VAL B C 1
ATOM 2261 O O . VAL B 1 116 ? 6.494 7.225 54.398 1.00 75.08 118 VAL B O 1
ATOM 2265 N N . THR B 1 117 ? 5.105 6.501 56.012 1.00 71.55 119 THR B N 1
ATOM 2266 C CA . THR B 1 117 ? 4.344 7.751 56.163 1.00 70.63 119 THR B CA 1
ATOM 2267 C C . THR B 1 117 ? 4.126 8.048 57.621 1.00 71.33 119 THR B C 1
ATOM 2268 O O . THR B 1 117 ? 4.052 7.139 58.446 1.00 70.17 119 THR B O 1
ATOM 2272 N N . CYS B 1 118 ? 4.038 9.320 57.942 1.00 67.27 120 CYS B N 1
ATOM 2273 C CA . CYS B 1 118 ? 3.789 9.767 59.297 1.00 67.74 120 CYS B CA 1
ATOM 2274 C C . CYS B 1 118 ? 3.292 11.189 59.244 1.00 69.95 120 CYS B C 1
ATOM 2275 O O . CYS B 1 118 ? 3.318 11.832 58.184 1.00 70.30 120 CYS B O 1
ATOM 2278 N N . ASN B 1 119 ? 2.847 11.685 60.394 1.00 64.94 121 ASN B N 1
ATOM 2279 C CA . ASN B 1 119 ? 2.406 13.057 60.519 1.00 64.49 121 ASN B CA 1
ATOM 2280 C C . ASN B 1 119 ? 3.278 13.729 61.550 1.00 67.10 121 ASN B C 1
ATOM 2281 O O . ASN B 1 119 ? 3.898 13.065 62.385 1.00 66.60 121 ASN B O 1
ATOM 2286 N N . SER B 1 120 ? 3.317 15.042 61.485 1.00 62.94 122 SER B N 1
ATOM 2287 C CA . SER B 1 120 ? 4.071 15.924 62.358 1.00 62.21 122 SER B CA 1
ATOM 2288 C C . SER B 1 120 ? 3.904 15.621 63.856 1.00 68.32 122 SER B C 1
ATOM 2289 O O . SER B 1 120 ? 2.811 15.216 64.263 1.00 70.08 122 SER B O 1
ATOM 2292 N N . PRO B 1 121 ? 4.937 15.862 64.715 1.00 63.37 123 PRO B N 1
ATOM 2293 C CA . PRO B 1 121 ? 4.716 15.749 66.164 1.00 62.78 123 PRO B CA 1
ATOM 2294 C C . PRO B 1 121 ? 3.863 16.968 66.611 1.00 67.23 123 PRO B C 1
ATOM 2295 O O . PRO B 1 121 ? 3.698 17.942 65.859 1.00 65.24 123 PRO B O 1
ATOM 2299 N N . TYR B 1 122 ? 3.346 16.940 67.838 1.00 65.31 124 TYR B N 1
ATOM 2300 C CA . TYR B 1 122 ? 2.548 18.077 68.317 1.00 64.26 124 TYR B CA 1
ATOM 2301 C C . TYR B 1 122 ? 3.456 19.229 68.764 1.00 64.47 124 TYR B C 1
ATOM 2302 O O . TYR B 1 122 ? 3.224 20.387 68.392 1.00 63.22 124 TYR B O 1
ATOM 2311 N N . GLU B 1 123 ? 4.550 18.874 69.459 1.00 61.39 125 GLU B N 1
ATOM 2312 C CA . GLU B 1 123 ? 5.620 19.748 69.943 1.00 62.05 125 GLU B CA 1
ATOM 2313 C C . GLU B 1 123 ? 6.776 19.810 68.919 1.00 66.24 125 GLU B C 1
ATOM 2314 O O . GLU B 1 123 ? 7.542 18.848 68.803 1.00 66.48 125 GLU B O 1
ATOM 2320 N N . ILE B 1 124 ? 6.872 20.930 68.156 1.00 61.14 126 ILE B N 1
ATOM 2321 C CA . ILE B 1 124 ? 7.916 21.229 67.170 1.00 58.70 126 ILE B CA 1
ATOM 2322 C C . ILE B 1 124 ? 9.183 21.688 67.886 1.00 61.63 126 ILE B C 1
ATOM 2323 O O . ILE B 1 124 ? 10.256 21.121 67.655 1.00 62.41 126 ILE B O 1
ATOM 2328 N N . ASN B 1 125 ? 9.056 22.718 68.752 1.00 56.77 127 ASN B N 1
ATOM 2329 C CA . ASN B 1 125 ? 10.115 23.298 69.607 1.00 55.23 127 ASN B CA 1
ATOM 2330 C C . ASN B 1 125 ? 11.331 23.876 68.921 1.00 55.78 127 ASN B C 1
ATOM 2331 O O . ASN B 1 125 ? 12.389 24.010 69.549 1.00 56.61 127 ASN B O 1
ATOM 2336 N N . GLY B 1 126 ? 11.181 24.242 67.663 1.00 50.52 128 GLY B N 1
ATOM 2337 C CA . GLY B 1 126 ? 12.294 24.789 66.898 1.00 50.72 128 GLY B CA 1
ATOM 2338 C C . GLY B 1 126 ? 11.848 25.462 65.623 1.00 56.27 128 GLY B C 1
ATOM 2339 O O . GLY B 1 126 ? 10.661 25.388 65.287 1.00 57.67 128 GLY B O 1
ATOM 2340 N N . PRO B 1 127 ? 12.799 26.052 64.854 1.00 53.37 129 PRO B N 1
ATOM 2341 C CA . PRO B 1 127 ? 12.420 26.801 63.633 1.00 54.06 129 PRO B CA 1
ATOM 2342 C C . PRO B 1 127 ? 12.020 26.040 62.384 1.00 63.60 129 PRO B C 1
ATOM 2343 O O . PRO B 1 127 ? 11.408 26.650 61.494 1.00 64.81 129 PRO B O 1
ATOM 2347 N N . GLU B 1 128 ? 12.434 24.760 62.255 1.00 61.40 130 GLU B N 1
ATOM 2348 C CA . GLU B 1 128 ? 12.207 23.991 61.034 1.00 59.44 130 GLU B CA 1
ATOM 2349 C C . GLU B 1 128 ? 11.424 22.715 61.271 1.00 61.48 130 GLU B C 1
ATOM 2350 O O . GLU B 1 128 ? 11.097 22.377 62.410 1.00 57.86 130 GLU B O 1
ATOM 2356 N N . ALA B 1 129 ? 11.111 22.011 60.166 1.00 58.83 131 ALA B N 1
ATOM 2357 C CA . ALA B 1 129 ? 10.361 20.781 60.187 1.00 58.23 131 ALA B CA 1
ATOM 2358 C C . ALA B 1 129 ? 10.883 19.803 59.127 1.00 63.52 131 ALA B C 1
ATOM 2359 O O . ALA B 1 129 ? 10.585 19.962 57.931 1.00 64.47 131 ALA B O 1
ATOM 2361 N N . ARG B 1 130 ? 11.692 18.796 59.575 1.00 58.80 132 ARG B N 1
ATOM 2362 C CA . ARG B 1 130 ? 12.263 17.750 58.706 1.00 57.40 132 ARG B CA 1
ATOM 2363 C C . ARG B 1 130 ? 12.115 16.388 59.307 1.00 58.66 132 ARG B C 1
ATOM 2364 O O . ARG B 1 130 ? 12.058 16.213 60.530 1.00 55.64 132 ARG B O 1
ATOM 2372 N N . TYR B 1 131 ? 12.015 15.420 58.425 1.00 56.29 133 TYR B N 1
ATOM 2373 C CA . TYR B 1 131 ? 11.796 14.026 58.747 1.00 55.87 133 TYR B CA 1
ATOM 2374 C C . TYR B 1 131 ? 13.012 13.201 58.347 1.00 58.98 133 TYR B C 1
ATOM 2375 O O . TYR B 1 131 ? 13.425 13.205 57.180 1.00 57.31 133 TYR B O 1
ATOM 2384 N N . ILE B 1 132 ? 13.593 12.504 59.341 1.00 55.58 134 ILE B N 1
ATOM 2385 C CA . ILE B 1 132 ? 14.766 11.646 59.127 1.00 54.81 134 ILE B CA 1
ATOM 2386 C C . ILE B 1 132 ? 14.334 10.205 59.188 1.00 57.22 134 ILE B C 1
ATOM 2387 O O . ILE B 1 132 ? 13.763 9.766 60.184 1.00 59.06 134 ILE B O 1
ATOM 2392 N N . LEU B 1 133 ? 14.597 9.474 58.160 1.00 52.33 135 LEU B N 1
ATOM 2393 C CA . LEU B 1 133 ? 14.297 8.064 58.184 1.00 51.61 135 LEU B CA 1
ATOM 2394 C C . LEU B 1 133 ? 15.580 7.235 58.083 1.00 57.01 135 LEU B C 1
ATOM 2395 O O . LEU B 1 133 ? 16.379 7.435 57.181 1.00 57.90 135 LEU B O 1
ATOM 2400 N N . GLU B 1 134 ? 15.762 6.314 59.025 1.00 54.64 136 GLU B N 1
ATOM 2401 C CA . GLU B 1 134 ? 16.842 5.330 59.035 1.00 54.29 136 GLU B CA 1
ATOM 2402 C C . GLU B 1 134 ? 16.256 3.969 58.775 1.00 58.54 136 GLU B C 1
ATOM 2403 O O . GLU B 1 134 ? 15.229 3.593 59.349 1.00 58.28 136 GLU B O 1
ATOM 2409 N N . VAL B 1 135 ? 16.911 3.224 57.914 1.00 56.04 137 VAL B N 1
ATOM 2410 C CA . VAL B 1 135 ? 16.492 1.877 57.571 1.00 56.24 137 VAL B CA 1
ATOM 2411 C C . VAL B 1 135 ? 17.597 0.941 58.053 1.00 58.94 137 VAL B C 1
ATOM 2412 O O . VAL B 1 135 ? 18.763 1.129 57.717 1.00 54.34 137 VAL B O 1
ATOM 2416 N N . LYS B 1 136 ? 17.221 -0.034 58.892 1.00 58.79 138 LYS B N 1
ATOM 2417 C CA . LYS B 1 136 ? 18.176 -0.982 59.458 1.00 59.84 138 LYS B CA 1
ATOM 2418 C C . LYS B 1 136 ? 17.810 -2.436 59.176 1.00 67.37 138 LYS B C 1
ATOM 2419 O O . LYS B 1 136 ? 16.644 -2.760 58.992 1.00 68.99 138 LYS B O 1
ATOM 2425 N N . SER B 1 137 ? 18.815 -3.304 59.134 1.00 65.77 139 SER B N 1
ATOM 2426 C CA . SER B 1 137 ? 18.664 -4.748 58.976 1.00 67.69 139 SER B CA 1
ATOM 2427 C C . SER B 1 137 ? 19.759 -5.374 59.829 1.00 73.76 139 SER B C 1
ATOM 2428 O O . SER B 1 137 ? 20.922 -5.025 59.655 1.00 71.91 139 SER B O 1
ATOM 2431 N N . GLY B 1 138 ? 19.367 -6.200 60.810 1.00 74.30 140 GLY B N 1
ATOM 2432 C CA . GLY B 1 138 ? 20.284 -6.830 61.767 1.00 75.27 140 GLY B CA 1
ATOM 2433 C C . GLY B 1 138 ? 21.089 -5.825 62.588 1.00 77.83 140 GLY B C 1
ATOM 2434 O O . GLY B 1 138 ? 22.272 -6.058 62.887 1.00 79.46 140 GLY B O 1
ATOM 2435 N N . GLY B 1 139 ? 20.471 -4.675 62.857 1.00 70.33 141 GLY B N 1
ATOM 2436 C CA . GLY B 1 139 ? 21.087 -3.570 63.579 1.00 69.44 141 GLY B CA 1
ATOM 2437 C C . GLY B 1 139 ? 22.036 -2.693 62.774 1.00 72.15 141 GLY B C 1
ATOM 2438 O O . GLY B 1 139 ? 22.544 -1.711 63.303 1.00 71.03 141 GLY B O 1
ATOM 2439 N N . SER B 1 140 ? 22.318 -3.048 61.512 1.00 69.41 142 SER B N 1
ATOM 2440 C CA . SER B 1 140 ? 23.189 -2.268 60.633 1.00 68.80 142 SER B CA 1
ATOM 2441 C C . SER B 1 140 ? 22.390 -1.239 59.809 1.00 68.08 142 SER B C 1
ATOM 2442 O O . SER B 1 140 ? 21.306 -1.558 59.313 1.00 67.35 142 SER B O 1
ATOM 2445 N N . LEU B 1 141 ? 22.936 -0.009 59.673 1.00 61.27 143 LEU B N 1
ATOM 2446 C CA . LEU B 1 141 ? 22.324 1.052 58.874 1.00 58.52 143 LEU B CA 1
ATOM 2447 C C . LEU B 1 141 ? 22.402 0.695 57.393 1.00 60.87 143 LEU B C 1
ATOM 2448 O O . LEU B 1 141 ? 23.472 0.464 56.855 1.00 59.11 143 LEU B O 1
ATOM 2453 N N . VAL B 1 142 ? 21.245 0.587 56.756 1.00 60.67 144 VAL B N 1
ATOM 2454 C CA . VAL B 1 142 ? 21.141 0.227 55.352 1.00 62.66 144 VAL B CA 1
ATOM 2455 C C . VAL B 1 142 ? 20.904 1.465 54.463 1.00 63.52 144 VAL B C 1
ATOM 2456 O O . VAL B 1 142 ? 21.535 1.597 53.428 1.00 64.85 144 VAL B O 1
ATOM 2460 N N . LYS B 1 143 ? 20.015 2.379 54.887 1.00 58.42 145 LYS B N 1
ATOM 2461 C CA . LYS B 1 143 ? 19.639 3.592 54.151 1.00 57.10 145 LYS B CA 1
ATOM 2462 C C . LYS B 1 143 ? 19.257 4.662 55.113 1.00 58.51 145 LYS B C 1
ATOM 2463 O O . LYS B 1 143 ? 18.819 4.368 56.218 1.00 57.91 145 LYS B O 1
ATOM 2469 N N . THR B 1 144 ? 19.410 5.917 54.691 1.00 56.08 146 THR B N 1
ATOM 2470 C CA . THR B 1 144 ? 19.029 7.102 55.450 1.00 55.40 146 THR B CA 1
ATOM 2471 C C . THR B 1 144 ? 18.424 8.159 54.506 1.00 57.13 146 THR B C 1
ATOM 2472 O O . THR B 1 144 ? 18.880 8.284 53.376 1.00 55.02 146 THR B O 1
ATOM 2476 N N . PHE B 1 145 ? 17.372 8.894 54.970 1.00 51.17 147 PHE B N 1
ATOM 2477 C CA . PHE B 1 145 ? 16.665 9.915 54.179 1.00 49.45 147 PHE B CA 1
ATOM 2478 C C . PHE B 1 145 ? 16.340 11.095 55.052 1.00 53.62 147 PHE B C 1
ATOM 2479 O O . PHE B 1 145 ? 16.086 10.930 56.237 1.00 52.13 147 PHE B O 1
ATOM 2487 N N . ASN B 1 146 ? 16.336 12.283 54.459 1.00 52.49 148 ASN B N 1
ATOM 2488 C CA . ASN B 1 146 ? 16.093 13.554 55.121 1.00 52.71 148 ASN B CA 1
ATOM 2489 C C . ASN B 1 146 ? 15.153 14.330 54.198 1.00 62.29 148 ASN B C 1
ATOM 2490 O O . ASN B 1 146 ? 15.536 14.691 53.092 1.00 63.49 148 ASN B O 1
ATOM 2495 N N . GLN B 1 147 ? 13.914 14.559 54.645 1.00 60.90 149 GLN B N 1
ATOM 2496 C CA . GLN B 1 147 ? 12.887 15.210 53.827 1.00 61.45 149 GLN B CA 1
ATOM 2497 C C . GLN B 1 147 ? 12.021 16.192 54.596 1.00 67.82 149 GLN B C 1
ATOM 2498 O O . GLN B 1 147 ? 11.911 16.124 55.828 1.00 66.38 149 GLN B O 1
ATOM 2504 N N . SER B 1 148 ? 11.368 17.082 53.831 1.00 67.06 150 SER B N 1
ATOM 2505 C CA . SER B 1 148 ? 10.382 18.085 54.255 1.00 65.79 150 SER B CA 1
ATOM 2506 C C . SER B 1 148 ? 9.060 17.420 54.576 1.00 69.29 150 SER B C 1
ATOM 2507 O O . SER B 1 148 ? 8.344 17.911 55.434 1.00 70.07 150 SER B O 1
ATOM 2510 N N . THR B 1 149 ? 8.713 16.347 53.846 1.00 66.25 151 THR B N 1
ATOM 2511 C CA . THR B 1 149 ? 7.467 15.587 53.973 1.00 66.56 151 THR B CA 1
ATOM 2512 C C . THR B 1 149 ? 7.747 14.168 54.432 1.00 71.60 151 THR B C 1
ATOM 2513 O O . THR B 1 149 ? 8.684 13.517 53.965 1.00 73.22 151 THR B O 1
ATOM 2517 N N . CYS B 1 150 ? 6.904 13.666 55.305 1.00 69.01 152 CYS B N 1
ATOM 2518 C CA . CYS B 1 150 ? 7.040 12.330 55.842 1.00 68.79 152 CYS B CA 1
ATOM 2519 C C . CYS B 1 150 ? 6.360 11.313 54.968 1.00 75.98 152 CYS B C 1
ATOM 2520 O O . CYS B 1 150 ? 5.426 10.633 55.394 1.00 76.93 152 CYS B O 1
ATOM 2523 N N . LYS B 1 151 ? 6.857 11.198 53.725 1.00 73.67 153 LYS B N 1
ATOM 2524 C CA . LYS B 1 151 ? 6.418 10.242 52.725 1.00 74.62 153 LYS B CA 1
ATOM 2525 C C . LYS B 1 151 ? 7.679 9.725 52.011 1.00 76.18 153 LYS B C 1
ATOM 2526 O O . LYS B 1 151 ? 8.277 10.402 51.158 1.00 74.89 153 LYS B O 1
ATOM 2532 N N . PHE B 1 152 ? 8.131 8.546 52.451 1.00 70.23 154 PHE B N 1
ATOM 2533 C CA . PHE B 1 152 ? 9.350 7.906 51.957 1.00 68.25 154 PHE B CA 1
ATOM 2534 C C . PHE B 1 152 ? 9.033 6.667 51.206 1.00 73.52 154 PHE B C 1
ATOM 2535 O O . PHE B 1 152 ? 8.241 5.847 51.671 1.00 74.21 154 PHE B O 1
ATOM 2543 N N . VAL B 1 153 ? 9.684 6.502 50.060 1.00 71.99 155 VAL B N 1
ATOM 2544 C CA . VAL B 1 153 ? 9.595 5.297 49.237 1.00 73.65 155 VAL B CA 1
ATOM 2545 C C . VAL B 1 153 ? 10.987 4.666 49.288 1.00 76.82 155 VAL B C 1
ATOM 2546 O O . VAL B 1 153 ? 11.966 5.292 48.882 1.00 75.81 155 VAL B O 1
ATOM 2550 N N . VAL B 1 154 ? 11.064 3.489 49.928 1.00 74.06 156 VAL B N 1
ATOM 2551 C CA . VAL B 1 154 ? 12.288 2.735 50.211 1.00 73.88 156 VAL B CA 1
ATOM 2552 C C . VAL B 1 154 ? 12.305 1.517 49.322 1.00 83.15 156 VAL B C 1
ATOM 2553 O O . VAL B 1 154 ? 11.692 0.494 49.633 1.00 84.14 156 VAL B O 1
ATOM 2557 N N . ASP B 1 155 ? 13.015 1.625 48.208 1.00 82.93 157 ASP B N 1
ATOM 2558 C CA . ASP B 1 155 ? 13.072 0.549 47.231 1.00 85.14 157 ASP B CA 1
ATOM 2559 C C . ASP B 1 155 ? 14.438 -0.142 47.113 1.00 89.76 157 ASP B C 1
ATOM 2560 O O . ASP B 1 155 ? 15.369 0.209 47.833 1.00 88.31 157 ASP B O 1
ATOM 2565 N N . ASN B 1 156 ? 14.520 -1.169 46.250 1.00 88.93 158 ASN B N 1
ATOM 2566 C CA . ASN B 1 156 ? 15.719 -1.967 45.984 1.00 89.79 158 ASN B CA 1
ATOM 2567 C C . ASN B 1 156 ? 16.302 -2.670 47.236 1.00 91.82 158 ASN B C 1
ATOM 2568 O O . ASN B 1 156 ? 17.531 -2.733 47.425 1.00 93.27 158 ASN B O 1
ATOM 2573 N N . LEU B 1 157 ? 15.398 -3.230 48.070 1.00 83.92 159 LEU B N 1
ATOM 2574 C CA . LEU B 1 157 ? 15.761 -3.981 49.276 1.00 81.46 159 LEU B CA 1
ATOM 2575 C C . LEU B 1 157 ? 15.892 -5.475 48.931 1.00 87.79 159 LEU B C 1
ATOM 2576 O O . LEU B 1 157 ? 15.554 -5.877 47.812 1.00 89.45 159 LEU B O 1
ATOM 2581 N N . TYR B 1 158 ? 16.391 -6.301 49.874 1.00 84.08 160 TYR B N 1
ATOM 2582 C CA . TYR B 1 158 ? 16.484 -7.752 49.657 1.00 85.38 160 TYR B CA 1
ATOM 2583 C C . TYR B 1 158 ? 15.069 -8.333 49.819 1.00 90.63 160 TYR B C 1
ATOM 2584 O O . TYR B 1 158 ? 14.236 -7.717 50.499 1.00 87.40 160 TYR B O 1
ATOM 2593 N N . TYR B 1 159 ? 14.794 -9.472 49.144 1.00 91.20 161 TYR B N 1
ATOM 2594 C CA . TYR B 1 159 ? 13.483 -10.114 48.993 1.00 93.75 161 TYR B CA 1
ATOM 2595 C C . TYR B 1 159 ? 12.721 -10.706 50.178 1.00 103.00 161 TYR B C 1
ATOM 2596 O O . TYR B 1 159 ? 11.479 -10.599 50.194 1.00 105.64 161 TYR B O 1
ATOM 2605 N N . SER B 1 160 ? 13.402 -11.368 51.127 1.00 98.90 162 SER B N 1
ATOM 2606 C CA . SER B 1 160 ? 12.673 -11.939 52.271 1.00 98.61 162 SER B CA 1
ATOM 2607 C C . SER B 1 160 ? 13.432 -11.562 53.523 1.00 100.77 162 SER B C 1
ATOM 2608 O O . SER B 1 160 ? 13.996 -12.408 54.220 1.00 101.10 162 SER B O 1
ATOM 2611 N N . THR B 1 161 ? 13.485 -10.250 53.771 1.00 94.95 163 THR B N 1
ATOM 2612 C CA . THR B 1 161 ? 14.268 -9.686 54.860 1.00 92.04 163 THR B CA 1
ATOM 2613 C C . THR B 1 161 ? 13.443 -8.831 55.817 1.00 93.34 163 THR B C 1
ATOM 2614 O O . THR B 1 161 ? 12.528 -8.112 55.398 1.00 92.46 163 THR B O 1
ATOM 2618 N N . ASP B 1 162 ? 13.765 -8.943 57.118 1.00 87.91 164 ASP B N 1
ATOM 2619 C CA . ASP B 1 162 ? 13.179 -8.133 58.188 1.00 84.98 164 ASP B CA 1
ATOM 2620 C C . ASP B 1 162 ? 13.989 -6.831 58.247 1.00 83.13 164 ASP B C 1
ATOM 2621 O O . ASP B 1 162 ? 15.231 -6.851 58.294 1.00 81.13 164 ASP B O 1
ATOM 2626 N N . TYR B 1 163 ? 13.276 -5.711 58.227 1.00 76.93 165 TYR B N 1
ATOM 2627 C CA . TYR B 1 163 ? 13.853 -4.382 58.308 1.00 74.08 165 TYR B CA 1
ATOM 2628 C C . TYR B 1 163 ? 13.182 -3.577 59.422 1.00 75.69 165 TYR B C 1
ATOM 2629 O O . TYR B 1 163 ? 12.022 -3.826 59.753 1.00 75.06 165 TYR B O 1
ATOM 2638 N N . GLU B 1 164 ? 13.920 -2.636 60.018 1.00 70.75 166 GLU B N 1
ATOM 2639 C CA . GLU B 1 164 ? 13.338 -1.701 60.978 1.00 69.84 166 GLU B CA 1
ATOM 2640 C C . GLU B 1 164 ? 13.436 -0.309 60.414 1.00 69.71 166 GLU B C 1
ATOM 2641 O O . GLU B 1 164 ? 14.406 0.032 59.716 1.00 69.59 166 GLU B O 1
ATOM 2647 N N . PHE B 1 165 ? 12.361 0.449 60.602 1.00 63.96 167 PHE B N 1
ATOM 2648 C CA . PHE B 1 165 ? 12.238 1.814 60.104 1.00 60.88 167 PHE B CA 1
ATOM 2649 C C . PHE B 1 165 ? 12.119 2.716 61.290 1.00 63.63 167 PHE B C 1
ATOM 2650 O O . PHE B 1 165 ? 11.259 2.507 62.145 1.00 62.86 167 PHE B O 1
ATOM 2658 N N . LEU B 1 166 ? 13.045 3.679 61.384 1.00 59.68 168 LEU B N 1
ATOM 2659 C CA . LEU B 1 166 ? 13.126 4.637 62.478 1.00 55.75 168 LEU B CA 1
ATOM 2660 C C . LEU B 1 166 ? 12.971 6.021 61.899 1.00 57.83 168 LEU B C 1
ATOM 2661 O O . LEU B 1 166 ? 13.822 6.448 61.128 1.00 58.55 168 LEU B O 1
ATOM 2666 N N . VAL B 1 167 ? 11.858 6.701 62.222 1.00 53.79 169 VAL B N 1
ATOM 2667 C CA . VAL B 1 167 ? 11.570 8.066 61.796 1.00 51.99 169 VAL B CA 1
ATOM 2668 C C . VAL B 1 167 ? 11.806 9.006 62.967 1.00 54.51 169 VAL B C 1
ATOM 2669 O O . VAL B 1 167 ? 11.244 8.771 64.024 1.00 53.69 169 VAL B O 1
ATOM 2673 N N . TYR B 1 168 ? 12.688 10.014 62.797 1.00 50.19 170 TYR B N 1
ATOM 2674 C CA . TYR B 1 168 ? 12.967 11.063 63.796 1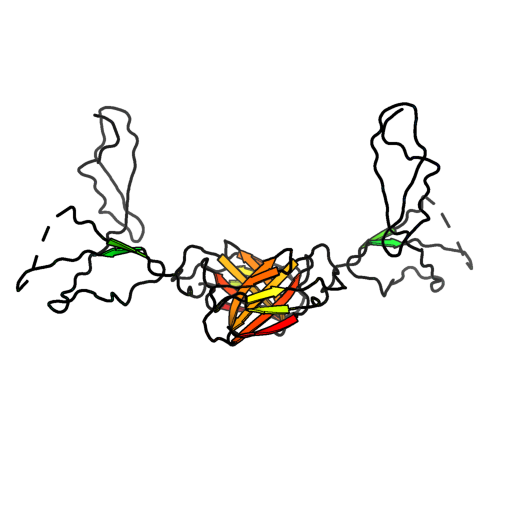.00 49.34 170 TYR B CA 1
ATOM 2675 C C . TYR B 1 168 ? 12.536 12.380 63.175 1.00 52.90 170 TYR B C 1
ATOM 2676 O O . TYR B 1 168 ? 12.661 12.572 61.958 1.00 52.98 170 TYR B O 1
ATOM 2685 N N . PHE B 1 169 ? 12.093 13.300 64.018 1.00 51.26 171 PHE B N 1
ATOM 2686 C CA . PHE B 1 169 ? 11.774 14.661 63.596 1.00 50.41 171 PHE B CA 1
ATOM 2687 C C . PHE B 1 169 ? 12.970 15.522 63.915 1.00 52.01 171 PHE B C 1
ATOM 2688 O O . PHE B 1 169 ? 13.544 15.395 65.001 1.00 51.34 171 PHE B O 1
ATOM 2696 N N . TYR B 1 170 ? 13.333 16.391 62.977 1.00 47.67 172 TYR B N 1
ATOM 2697 C CA . TYR B 1 170 ? 14.399 17.372 63.122 1.00 47.13 172 TYR B CA 1
ATOM 2698 C C . TYR B 1 170 ? 13.789 18.780 63.040 1.00 54.29 172 TYR B C 1
ATOM 2699 O O . TYR B 1 170 ? 13.082 19.090 62.082 1.00 55.78 172 TYR B O 1
ATOM 2708 N N . ASN B 1 171 ? 14.037 19.609 64.042 1.00 52.11 173 ASN B N 1
ATOM 2709 C CA . ASN B 1 171 ? 13.446 20.950 64.116 1.00 53.18 173 ASN B CA 1
ATOM 2710 C C . ASN B 1 171 ? 14.399 22.111 63.778 1.00 60.13 173 ASN B C 1
ATOM 2711 O O . ASN B 1 171 ? 14.086 23.242 64.057 1.00 60.47 173 ASN B O 1
ATOM 2716 N N . GLY B 1 172 ? 15.526 21.823 63.144 1.00 60.25 174 GLY B N 1
ATOM 2717 C CA . GLY B 1 172 ? 16.518 22.832 62.784 1.00 59.21 174 GLY B CA 1
ATOM 2718 C C . GLY B 1 172 ? 17.625 22.932 63.804 1.00 61.48 174 GLY B C 1
ATOM 2719 O O . GLY B 1 172 ? 18.661 23.540 63.544 1.00 61.70 174 GLY B O 1
ATOM 2720 N N . GLU B 1 173 ? 17.414 22.345 64.984 1.00 58.64 175 GLU B N 1
ATOM 2721 C CA . GLU B 1 173 ? 18.416 22.382 66.040 1.00 59.03 175 GLU B CA 1
ATOM 2722 C C . GLU B 1 173 ? 18.541 21.061 66.788 1.00 60.69 175 GLU B C 1
ATOM 2723 O O . GLU B 1 173 ? 19.608 20.766 67.327 1.00 62.75 175 GLU B O 1
ATOM 2729 N N . TYR B 1 174 ? 17.467 20.275 66.838 1.00 53.74 176 TYR B N 1
ATOM 2730 C CA . TYR B 1 174 ? 17.451 19.016 67.587 1.00 53.98 176 TYR B CA 1
ATOM 2731 C C . TYR B 1 174 ? 16.705 17.943 66.893 1.00 57.63 176 TYR B C 1
ATOM 2732 O O . TYR B 1 174 ? 15.748 18.208 66.172 1.00 59.45 176 TYR B O 1
ATOM 2741 N N . LEU B 1 175 ? 17.103 16.715 67.180 1.00 52.37 177 LEU B N 1
ATOM 2742 C CA . LEU B 1 175 ? 16.459 15.505 66.714 1.00 52.52 177 LEU B CA 1
ATOM 2743 C C . LEU B 1 175 ? 15.700 14.984 67.950 1.00 57.26 177 LEU B C 1
ATOM 2744 O O . LEU B 1 175 ? 16.240 15.017 69.054 1.00 58.06 177 LEU B O 1
ATOM 2749 N N . GLY B 1 176 ? 14.470 14.545 67.760 1.00 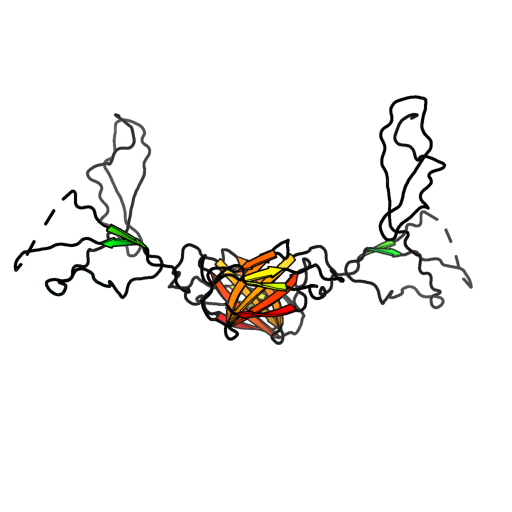53.57 178 GLY B N 1
ATOM 2750 C CA . GLY B 1 176 ? 13.686 13.937 68.825 1.00 54.41 178 GLY B CA 1
ATOM 2751 C C . GLY B 1 176 ? 13.874 12.427 68.866 1.00 61.44 178 GLY B C 1
ATOM 2752 O O . GLY B 1 176 ? 14.762 11.869 68.199 1.00 64.60 178 GLY B O 1
ATOM 2753 N N . ASP B 1 177 ? 13.049 11.742 69.644 1.00 57.17 179 ASP B N 1
ATOM 275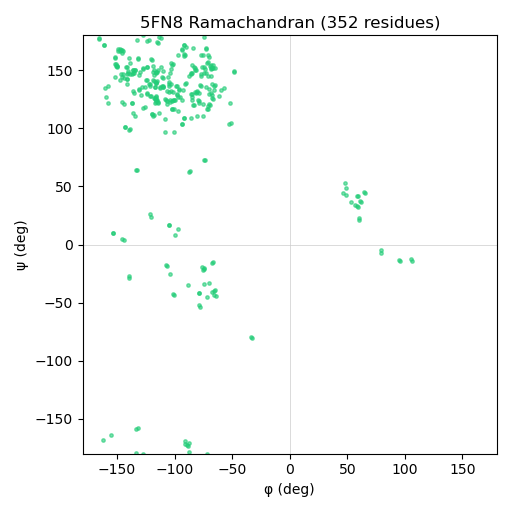4 C CA . ASP B 1 177 ? 13.084 10.276 69.758 1.00 57.67 179 ASP B CA 1
ATOM 2755 C C . ASP B 1 177 ? 12.487 9.639 68.501 1.00 58.73 179 ASP B C 1
ATOM 2756 O O . ASP B 1 177 ? 11.545 10.212 67.920 1.00 57.31 179 ASP B O 1
ATOM 2761 N N . PRO B 1 178 ? 12.976 8.448 68.079 1.00 55.50 180 PRO B N 1
ATOM 2762 C CA . PRO B 1 178 ? 12.386 7.813 66.904 1.00 55.84 180 PRO B CA 1
ATOM 2763 C C . PRO B 1 178 ? 11.113 7.027 67.202 1.00 65.71 180 PRO B C 1
ATOM 2764 O O . PRO B 1 178 ? 10.938 6.454 68.283 1.00 67.60 180 PRO B O 1
ATOM 2768 N N . GLU B 1 179 ? 10.245 6.967 66.205 1.00 63.66 181 GLU B N 1
ATOM 2769 C CA . GLU B 1 179 ? 9.121 6.078 66.142 1.00 64.19 181 GLU B CA 1
ATOM 2770 C C . GLU B 1 179 ? 9.660 4.901 65.267 1.00 68.74 181 GLU B C 1
ATOM 2771 O O . GLU B 1 179 ? 10.058 5.106 64.110 1.00 66.86 181 GLU B O 1
ATOM 2777 N N . ILE B 1 180 ? 9.773 3.702 65.878 1.00 66.32 182 ILE B N 1
ATOM 2778 C CA . ILE B 1 180 ? 10.306 2.481 65.276 1.00 65.46 182 ILE B CA 1
ATOM 2779 C C . ILE B 1 180 ? 9.183 1.527 64.850 1.00 74.96 182 ILE B C 1
ATOM 2780 O O . ILE B 1 180 ? 8.268 1.245 65.634 1.00 78.28 182 ILE B O 1
ATOM 2785 N N . LYS B 1 181 ? 9.261 1.022 63.611 1.00 71.19 183 LYS B N 1
ATOM 2786 C CA . LYS B 1 181 ? 8.270 0.089 63.070 1.00 71.49 183 LYS B CA 1
ATOM 2787 C C . LYS B 1 181 ? 8.938 -1.056 62.300 1.00 75.64 183 LYS B C 1
ATOM 2788 O O . LYS B 1 181 ? 9.671 -0.792 61.345 1.00 74.16 183 LYS B O 1
ATOM 2794 N N . PRO B 1 182 ? 8.710 -2.332 62.685 1.00 74.96 184 PRO B N 1
ATOM 2795 C CA . PRO B 1 182 ? 9.268 -3.443 61.876 1.00 76.17 184 PRO B CA 1
ATOM 2796 C C . PRO B 1 182 ? 8.441 -3.663 60.606 1.00 80.63 184 PRO B C 1
ATOM 2797 O O . PRO B 1 182 ? 7.231 -3.449 60.603 1.00 82.43 184 PRO B O 1
ATOM 2801 N N . GLN B 1 183 ? 9.101 -4.036 59.521 1.00 77.21 185 GLN B N 1
ATOM 2802 C CA . GLN B 1 183 ? 8.480 -4.336 58.231 1.00 78.31 185 GLN B CA 1
ATOM 2803 C C . GLN B 1 183 ? 9.392 -5.230 57.404 1.00 84.12 185 GLN B C 1
ATOM 2804 O O . GLN B 1 183 ? 10.535 -4.857 57.121 1.00 82.74 185 GLN B O 1
ATOM 2810 N N . SER B 1 184 ? 8.877 -6.410 57.023 1.00 83.37 186 SER B N 1
ATOM 2811 C CA . SER B 1 184 ? 9.574 -7.381 56.174 1.00 84.39 186 SER B CA 1
ATOM 2812 C C . SER B 1 184 ? 9.265 -7.150 54.684 1.00 87.23 186 SER B C 1
ATOM 2813 O O . SER B 1 184 ? 8.292 -6.466 54.340 1.00 86.68 186 SER B O 1
ATOM 2816 N N . THR B 1 185 ? 10.096 -7.725 53.805 1.00 83.90 187 THR B N 1
ATOM 2817 C CA . THR B 1 185 ? 9.910 -7.633 52.351 1.00 97.61 187 THR B CA 1
ATOM 2818 C C . THR B 1 185 ? 9.233 -8.881 51.759 1.00 123.89 187 THR B C 1
ATOM 2819 O O . THR B 1 185 ? 8.896 -9.828 52.473 1.00 85.69 187 THR B O 1
#

GO terms:
  GO:0004725 protein tyrosine phosphatase activity (F, IGI)
  GO:0010468 regulation of gene expression (P, IGI)
  GO:0050852 T cell receptor signaling pathway (P, IGI)
  GO:0009986 cell surface (C, IDA)
  GO:0010332 response to gamma radiation (P, IDA)
  GO:1904044 response to aldosterone (P, IEP)
  GO:0005001 transmembrane receptor protein tyrosine phosphatase activity (F, TAS)
  GO:0009898 cytoplasmic side of plasma membrane (C, TAS)
  GO:0006470 protein dephosphorylation (P, TAS)
  GO:0019887 protein kinase regulator activity (F, TAS)
  GO:0005515 protein binding (F, IPI)
  GO:0005886 plasma membrane (C, IDA)

Nearest PDB structures (foldseek):
  5fn8-assembly1_B  TM=9.821E-01  e=1.644E-30  Rattus norvegicus
  5fmv-assembly2_B  TM=9.056E-01  e=2.556E-11  Homo sapiens
  8vse-assembly1_B  TM=9.477E-01  e=4.699E-10  Homo sapiens
  4q58-assembly3_C  TM=8.348E-01  e=5.285E-04  Homo sapiens
  4pbx-assembly1_A  TM=7.007E-01  e=3.487E-04  Homo sapiens

InterPro domains:
  IPR000242 Tyrosine-specific protein phosphatase, PTPase domain [PF00102] (646-880)
  IPR000242 Tyrosine-specific protein phosphatase, PTPase domain [PF00102] (937-1194)
  IPR000242 Tyrosine-specific protein phosphatase, PTPase domain [PR00700] (675-682)
  IPR000242 Tyrosine-specific protein phosphatase, PTPase domain [PR00700] (691-711)
  IPR000242 Tyrosine-specific protein phosphatase, PTPase domain [PR00700] (778-795)
  IPR000242 Tyrosine-specific protein phosphatase, PTPase domain [PR00700] (817-835)
  IPR000242 Tyrosine-specific protein phosphatase, PTPase domain [PR00700] (848-863)
  IPR000242 Tyrosine-specific protein phosphatase, PTPase domain [PR00700] (864-874)
  IPR000242 Tyrosine-specific protein phosphatase, PTPase domain [PS50055] (622-881)
  IPR000242 Tyrosine-specific protein phosphatase, PTPase domain [PS50055] (913-1196)
  IPR000242 Tyrosine-specific protein phosphatase, PTPase domain [SM00194] (621-883)
  IPR000242 Tyrosine-specific protein phosphatase, PTPase domain [SM00194] (912-1198)
  IPR000387 Tyrosine-specific protein phosphatases domain [PS50056] (801-872)
  IPR000387 Tyrosine-specific protein phosphatases domain [PS50056] (1104-1187)
  IPR003595 Protein-tyrosine phosphatase, catalytic [SM00404] (779-880)
  IPR003595 Protein-tyrosine phosphatase, catalytic [SM00404] (1085-1195)
  IPR003961 Fibronectin type III [PF00041] (366-431)
  IPR003961 Fibronectin type III [PF00041] (457-534)
  IPR003961 Fibronectin type III [PS50853] (361-452)
  IPR003961 Fibronectin type III [PS50853] (453-545)

Radius of gyration: 33.29 Å; Cα contacts (8 Å, |Δi|>4): 628; chains: 2; bounding box: 80×88×94 Å

Solvent-accessible surface area: 28763 Å² total; per-residue (Å²): 159,196,72,75,127,151,189,81,88,159,74,115,60,193,124,76,84,156,95,88,66,123,43,45,97,78,166,48,110,87,136,188,86,71,108,140,103,109,199,174,193,131,110,109,137,172,116,94,114,50,74,95,145,79,161,95,111,129,72,147,159,58,182,43,65,47,123,57,81,51,50,138,171,108,140,154,144,171,116,186,87,83,110,71,105,28,169,14,32,112,8,25,100,6,48,60,17,130,28,36,141,53,56,106,31,7,0,54,0,59,12,100,51,6,201,112,55,19,11,60,105,51,78,18,3,0,1,0,29,28,88,60,64,9,48,45,38,55,85,50,71,70,11,140,2,90,0,64,118,10,155,139,112,36,113,9,57,0,9,0,8,0,75,0,26,84,79,8,1,63,36,32,84,66,108,30,38,24,152,219,74,72,132,150,184,79,86,154,77,116,60,193,126,76,83,156,97,88,65,123,42,47,96,72,172,59,111,84,169,189,92,71,112,138,103,109,199,176,194,129,110,109,128,174,113,97,115,53,72,95,146,81,160,96,108,127,73,146,148,59,170,44,64,48,125,58,75,49,47,141,173,108,140,155,144,169,116,187,87,82,111,72,108,29,173,14,32,111,7,26,92,6,49,58,16,148,30,53,150,54,58,107,31,10,0,61,0,61,12,100,50,6,197,113,57,20,12,63,86,53,76,17,3,0,1,0,28,29,87,59,64,9,49,46,38,55,85,51,72,68,12,143,4,90,0,64,118,10,156,140,111,37,114,8,55,0,8,0,9,0,71,0,17,83,78,10,1,68,36,35,82,68,108,25,42,24

Organism: Rattus norvegicus (NCBI:txid10116)

Sequence (356 aa):
DFGTPEMLPHVQCKNSTNSTTLVSWAEPASKHHGYILCYKKTPSEKCENLANDVNSFEVKNLRPYTEYTVSLFAYVIPAKDCNFRTKAARPGKVNGMKTSRASDNSINVTCNSPYEINGPEARYILEVKSGGSLVKTFNQSTCKFVVDNLYYSTDYEFLVYFYNGEYLGDPEIKPQSTDFGTPEMLPHVQCKNSTNSTTLVSWAEPASKHHGYILCYKKTPSEKCENLANDVNSFEVKNLRPYTEYTVSLFAYVIPAKDCNFRTKAARPGKVNGMKTSRASDNSINVTCNSPYEINGPEARYILEVKSGGSLVKTFNQSTCKFVVDNLYYSTDYEFLVYFYNGEYLGDPEIKPQST

Foldseek 3Di:
DPPPDDDAPPWDWPCDDPPGTDIDGDDDPPDDDDDDDDDDDDDDDDDDDDDPPDDDDDDDDDAAQDKDWDDDDDDVCVDDIDIDTHHFDAFEEWADWDWADPDQFKIKTATHHGPGLRAAAWKKWKFKDFPNDTDDIDIGNHRIDIGGPHDGWGKMKIWIWIDNPDHTHGTDIDIDTD/DPQPDDDAPDWDWPCDDPVDTDIDHDDDPPDDDDDDDDDDDDDDDDDDDDDPPDDDDDDDDDAAQDKDWDDDDDDVCVDDIDIDTHHFDAFEEWADWDWAAPDQFKIKIATHHGPGLRAAAWKKWKFKDFPNDTDDIDIDNHGIDMGGDHDGFGKMKIWIWIDNPDHTHGTDIDIDTD

B-factor: mean 80.8, std 21.83, range [42.32, 170.98]

Secondary structure (DSSP, 8-state):
-TTSS-PPSS-B---B-SS-B--B-PPPSSS-----------PPP------TT-S-----SPPTT-EEEE--------PPPEEEEPPP------EEEEEEE-SSS-EEEEEE--S---SS--EEEEEEEETTEEEEEEEESSSEEEE-S--TT-EEEEEEEEE-SS-B-PPEEEEEE-/-TTSS-PPSS-B---B-SS-B--B----SSS-----------PPP------TT-S-----SPPTT-EEEE--------PPPEEEEPPP------EEEEEEESSSS-EEEEEE--S---SS--EEEEEEEETTEEEEEEEESSSEEEE-S--TT-EEEEEEEEE-SS-B---EEEEEE-